Protein AF-A0AAW1QSU1-F1 (afdb_monomer_lite)

Organism: NCBI:txid41462

Foldseek 3Di:
DDDDDPPPDDPPPPPPPVPPDPPPPPDVVVVVVVVVVVVVVVVVVVVVVVVVVVVVVVVVVVVVVVVVVVVVVVVVVVVVVVVVVVVVVVVVVVVVVVVVVVVVVVVVCVVVVVVVVVVVVVVVVVVVVVVVVVVVVVVVVPDDDDDDDDDDDDDDDDDDDDDDDDDPDDDPDPPPPDDPPDPDQPDDPPRDRDDDDDDDDDDDDDDPDDDPVVVVVVVVVVVVVVVVVVVVVVDDDDDDDDPDPDDDDDDDDD

Structure (mmCIF, N/CA/C/O backbone):
data_AF-A0AAW1QSU1-F1
#
_entry.id   AF-A0AAW1QSU1-F1
#
loop_
_atom_site.group_PDB
_atom_site.id
_atom_site.type_symbol
_atom_site.label_atom_id
_atom_site.label_alt_id
_atom_site.label_comp_id
_atom_site.label_asym_id
_atom_site.label_entity_id
_atom_site.label_seq_id
_atom_site.pdbx_PDB_ins_code
_atom_site.Cartn_x
_atom_site.Cartn_y
_atom_site.Cartn_z
_atom_site.occupancy
_atom_site.B_iso_or_equiv
_atom_site.auth_seq_id
_atom_site.auth_comp_id
_atom_site.auth_asym_id
_atom_site.auth_atom_id
_atom_site.pdbx_PDB_model_num
ATOM 1 N N . MET A 1 1 ? -8.645 34.341 -70.017 1.00 42.28 1 MET A N 1
ATOM 2 C CA . MET A 1 1 ? -7.453 35.052 -70.520 1.00 42.28 1 MET A CA 1
ATOM 3 C C . MET A 1 1 ? -6.573 35.370 -69.325 1.00 42.28 1 MET A C 1
ATOM 5 O O . MET A 1 1 ? -6.989 36.168 -68.499 1.00 42.28 1 MET A O 1
ATOM 9 N N . TYR A 1 2 ? -5.439 34.683 -69.182 1.00 43.66 2 TYR A N 1
ATOM 10 C CA . TYR A 1 2 ? -4.443 34.967 -68.144 1.00 43.66 2 TYR A CA 1
ATOM 11 C C . TYR A 1 2 ? -3.230 35.642 -68.799 1.00 43.66 2 TYR A C 1
ATOM 13 O O . TYR A 1 2 ? -2.845 35.212 -69.888 1.00 43.66 2 TYR A O 1
ATOM 21 N N . PRO A 1 3 ? -2.663 36.698 -68.192 1.00 57.69 3 PRO A N 1
ATOM 22 C CA . PRO A 1 3 ? -1.545 37.437 -68.761 1.00 57.69 3 PRO A CA 1
ATOM 23 C C . PRO A 1 3 ? -0.239 36.647 -68.622 1.00 57.69 3 PRO A C 1
ATOM 25 O O . PRO A 1 3 ? 0.054 36.069 -67.575 1.00 57.69 3 PRO A O 1
ATOM 28 N N . GLU A 1 4 ? 0.537 36.625 -69.702 1.00 49.19 4 GLU A N 1
ATOM 29 C CA . GLU A 1 4 ? 1.843 35.979 -69.767 1.00 49.19 4 GLU A CA 1
ATOM 30 C C . GLU A 1 4 ? 2.873 36.681 -68.871 1.00 49.19 4 GLU A C 1
ATOM 32 O O . GLU A 1 4 ? 3.006 37.906 -68.877 1.00 49.19 4 GLU A O 1
ATOM 37 N N . HIS A 1 5 ? 3.625 35.890 -68.104 1.00 48.81 5 HIS A N 1
ATOM 38 C CA . HIS A 1 5 ? 4.677 36.363 -67.205 1.00 48.81 5 HIS A CA 1
ATOM 39 C C . HIS A 1 5 ? 6.035 36.425 -67.943 1.00 48.81 5 HIS A C 1
ATOM 41 O O . HIS A 1 5 ? 6.524 35.389 -68.406 1.00 48.81 5 HIS A O 1
ATOM 47 N N . PRO A 1 6 ? 6.715 37.587 -68.016 1.00 59.28 6 PRO A N 1
ATOM 48 C CA . PRO A 1 6 ? 7.938 37.760 -68.796 1.00 59.28 6 PRO A CA 1
ATOM 49 C C . PRO A 1 6 ? 9.191 37.450 -67.961 1.00 59.28 6 PRO A C 1
ATOM 51 O O . PRO A 1 6 ? 10.000 38.331 -67.685 1.00 59.28 6 PRO A O 1
ATOM 54 N N . LEU A 1 7 ? 9.368 36.193 -67.542 1.00 54.00 7 LEU A N 1
ATOM 55 C CA . LEU A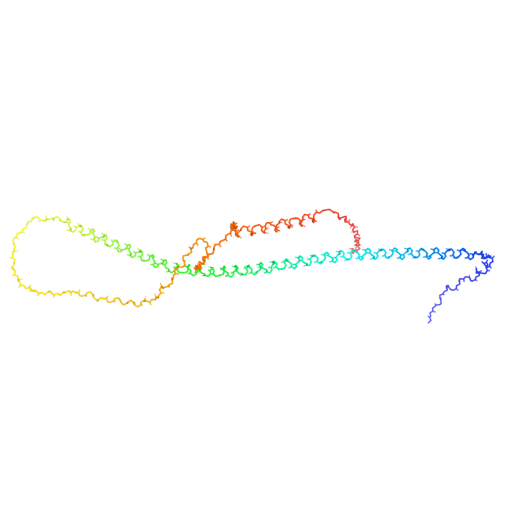 1 7 ? 10.609 35.740 -66.881 1.00 54.00 7 LEU A CA 1
ATOM 56 C C . LEU A 1 7 ? 11.307 34.568 -67.593 1.00 54.00 7 LEU A C 1
ATOM 58 O O . LEU A 1 7 ? 12.280 34.012 -67.087 1.00 54.00 7 LEU A O 1
ATOM 62 N N . CYS A 1 8 ? 10.901 34.256 -68.826 1.00 57.00 8 CYS A N 1
ATOM 63 C CA . CYS A 1 8 ? 11.634 33.359 -69.721 1.00 57.00 8 CYS A CA 1
ATOM 64 C C . CYS A 1 8 ? 12.621 34.138 -70.604 1.00 57.00 8 CYS A C 1
ATOM 66 O O . CYS A 1 8 ? 12.381 34.315 -71.792 1.00 57.00 8 CYS A O 1
ATOM 68 N N . ARG A 1 9 ? 13.741 34.610 -70.044 1.00 55.75 9 ARG A N 1
ATOM 69 C CA . ARG A 1 9 ? 14.934 34.997 -70.831 1.00 55.75 9 ARG A CA 1
ATOM 70 C C . ARG A 1 9 ? 16.193 34.983 -69.960 1.00 55.75 9 ARG A C 1
ATOM 72 O O . ARG A 1 9 ? 16.845 35.998 -69.741 1.00 55.75 9 ARG A O 1
ATOM 79 N N . ARG A 1 10 ? 16.562 33.800 -69.460 1.00 59.50 10 ARG A N 1
ATOM 80 C CA . ARG A 1 10 ? 17.958 33.550 -69.068 1.00 59.50 10 ARG A CA 1
ATOM 81 C C . ARG A 1 10 ? 18.762 33.239 -70.340 1.00 59.50 10 ARG A C 1
ATOM 83 O O . ARG A 1 10 ? 18.334 32.382 -71.112 1.00 59.50 10 ARG A O 1
ATOM 90 N N . PRO A 1 11 ? 19.884 33.928 -70.601 1.00 54.31 11 PRO A N 1
ATOM 91 C CA . PRO A 1 11 ? 20.654 33.731 -71.821 1.00 54.31 11 PRO A CA 1
ATOM 92 C C . PRO A 1 11 ? 21.358 32.366 -71.802 1.00 54.31 11 PRO A C 1
ATOM 94 O O . PRO A 1 11 ? 22.310 32.152 -71.060 1.00 54.31 11 PRO A O 1
ATOM 97 N N . LEU A 1 12 ? 20.922 31.463 -72.682 1.00 55.00 12 LEU A N 1
ATOM 98 C CA . LEU A 1 12 ? 21.536 30.161 -73.000 1.00 55.00 12 LEU A CA 1
ATOM 99 C C . LEU A 1 12 ? 22.913 30.269 -73.700 1.00 55.00 12 LEU A C 1
ATOM 101 O O . LEU A 1 12 ? 23.350 29.326 -74.345 1.00 55.00 12 LEU A O 1
ATOM 105 N N . ARG A 1 13 ? 23.617 31.406 -73.613 1.00 52.47 13 ARG A N 1
ATOM 106 C CA . ARG A 1 13 ? 24.864 31.663 -74.367 1.00 52.47 13 ARG A CA 1
ATOM 107 C C . ARG A 1 13 ? 26.141 31.723 -73.526 1.00 52.47 13 ARG A C 1
ATOM 109 O O . ARG A 1 13 ? 27.170 32.155 -74.026 1.00 52.47 13 ARG A O 1
ATOM 116 N N . ALA A 1 14 ? 26.100 31.263 -72.277 1.00 50.03 14 ALA A N 1
ATOM 117 C CA . ALA A 1 14 ? 27.295 31.143 -71.433 1.00 50.03 14 ALA A CA 1
ATOM 118 C C . ALA A 1 14 ? 27.710 29.686 -71.143 1.00 50.03 14 ALA A C 1
ATOM 120 O O . ALA A 1 14 ? 28.617 29.467 -70.346 1.00 50.03 14 ALA A O 1
ATOM 121 N N . LEU A 1 15 ? 27.066 28.690 -71.767 1.00 53.56 15 LEU A N 1
ATOM 122 C CA . LEU A 1 15 ? 27.365 27.271 -71.519 1.00 53.56 15 LEU A CA 1
ATOM 123 C C . LEU A 1 15 ? 28.372 26.650 -72.504 1.00 53.56 15 LEU A C 1
ATOM 125 O O . LEU A 1 15 ? 28.959 25.628 -72.169 1.00 53.56 15 LEU A O 1
ATOM 129 N N . ASP A 1 16 ? 28.670 27.292 -73.638 1.00 52.47 16 ASP A N 1
ATOM 130 C CA . ASP A 1 16 ? 29.534 26.692 -74.674 1.00 52.47 16 ASP A CA 1
ATOM 131 C C . ASP A 1 16 ? 31.026 27.069 -74.596 1.00 52.47 16 ASP A C 1
ATOM 133 O O . ASP A 1 16 ? 31.837 26.506 -75.325 1.00 52.47 16 ASP A O 1
ATOM 137 N N . GLN A 1 17 ? 31.446 27.971 -73.698 1.00 51.69 17 GLN A N 1
ATOM 138 C CA . GLN A 1 17 ? 32.866 28.373 -73.576 1.00 51.69 17 GLN A CA 1
ATOM 139 C C . GLN A 1 17 ? 33.606 27.804 -72.355 1.00 51.69 17 GLN A C 1
ATOM 141 O O . GLN A 1 17 ? 34.786 28.089 -72.162 1.00 51.69 17 GLN A O 1
ATOM 146 N N . ALA A 1 18 ? 32.970 26.943 -71.556 1.00 51.12 18 ALA A N 1
ATOM 147 C CA . ALA A 1 18 ? 33.644 26.226 -70.466 1.00 51.12 18 ALA A CA 1
ATOM 148 C C . ALA A 1 18 ? 34.088 24.795 -70.847 1.00 51.12 18 ALA A C 1
ATOM 150 O O . ALA A 1 18 ? 34.653 24.087 -70.014 1.00 51.12 18 ALA A O 1
ATOM 151 N N . ALA A 1 19 ? 33.868 24.367 -72.095 1.00 55.75 19 ALA A N 1
ATOM 152 C CA . ALA A 1 19 ? 34.028 22.981 -72.550 1.00 55.75 19 ALA A CA 1
ATOM 153 C C . ALA A 1 19 ? 35.431 22.621 -73.090 1.00 55.75 19 ALA A C 1
ATOM 155 O O . ALA A 1 19 ? 35.557 21.740 -73.935 1.00 55.75 19 ALA A O 1
ATOM 156 N N . ALA A 1 20 ? 36.498 23.280 -72.628 1.00 53.97 20 ALA A N 1
ATOM 157 C CA . ALA A 1 20 ? 37.860 22.976 -73.087 1.00 53.97 20 ALA A CA 1
ATOM 158 C C . ALA A 1 20 ? 38.933 23.115 -71.996 1.00 53.97 20 ALA A C 1
ATOM 160 O O . ALA A 1 20 ? 40.076 23.471 -72.274 1.00 53.97 20 ALA A O 1
ATOM 161 N N . LYS A 1 21 ? 38.592 22.828 -70.735 1.00 61.88 21 LYS A N 1
ATOM 162 C CA . LYS A 1 21 ? 39.622 22.439 -69.764 1.00 61.88 21 LYS A CA 1
ATOM 163 C C . LYS A 1 21 ? 39.665 20.914 -69.754 1.00 61.88 21 LYS A C 1
ATOM 165 O O . LYS A 1 21 ? 38.641 20.327 -69.397 1.00 61.88 21 LYS A O 1
ATOM 170 N N . PRO A 1 22 ? 40.775 20.266 -70.158 1.00 55.12 22 PRO A N 1
ATOM 171 C CA . PRO A 1 22 ? 40.899 18.825 -70.013 1.00 55.12 22 PRO A CA 1
ATOM 172 C C . PRO A 1 22 ? 40.661 18.507 -68.539 1.00 55.12 22 PRO A C 1
ATOM 174 O O . PRO A 1 22 ? 41.348 19.033 -67.659 1.00 55.12 22 PRO A O 1
ATOM 177 N N . LEU A 1 23 ? 39.615 17.723 -68.266 1.00 57.25 23 LEU A N 1
ATOM 178 C CA . LEU A 1 23 ? 39.430 17.124 -66.954 1.00 57.25 23 LEU A CA 1
ATOM 179 C C . LEU A 1 23 ? 40.749 16.416 -66.646 1.00 57.25 23 LEU A C 1
ATOM 181 O O . LEU A 1 23 ? 41.155 15.585 -67.459 1.00 57.25 23 LEU A O 1
ATOM 185 N N . PRO A 1 24 ? 41.450 16.756 -65.549 1.00 59.81 24 PRO A N 1
ATOM 186 C CA . PRO A 1 24 ? 42.649 16.022 -65.202 1.00 59.81 24 PRO A CA 1
ATOM 187 C C . PRO A 1 24 ? 42.228 14.560 -65.095 1.00 59.81 24 PRO A C 1
ATOM 189 O O . PRO A 1 24 ? 41.278 14.254 -64.360 1.00 59.81 24 PRO A O 1
ATOM 192 N N . GLU A 1 25 ? 42.877 13.687 -65.865 1.00 57.25 25 GLU A N 1
ATOM 193 C CA . GLU A 1 25 ? 42.844 12.242 -65.676 1.00 57.25 25 GLU A CA 1
ATOM 194 C C . GLU A 1 25 ? 43.333 11.982 -64.251 1.00 57.25 25 GLU A C 1
ATOM 196 O O . GLU A 1 25 ? 44.509 11.797 -63.971 1.00 57.25 25 GLU A O 1
ATOM 201 N N . ARG A 1 26 ? 42.422 12.121 -63.287 1.00 60.78 26 ARG A N 1
ATOM 202 C CA . ARG A 1 26 ? 42.678 11.783 -61.900 1.00 60.78 26 ARG A CA 1
ATOM 203 C C . ARG A 1 26 ? 42.813 10.276 -61.881 1.00 60.78 26 ARG A C 1
ATOM 205 O O . ARG A 1 26 ? 41.792 9.594 -61.990 1.00 60.78 26 ARG A O 1
ATOM 212 N N . ASP A 1 27 ? 44.060 9.831 -61.743 1.00 78.62 27 ASP A N 1
ATOM 213 C CA . ASP A 1 27 ? 44.490 8.448 -61.570 1.00 78.62 27 ASP A CA 1
ATOM 214 C C . ASP A 1 27 ? 43.423 7.638 -60.838 1.00 78.62 27 ASP A C 1
ATOM 216 O O . ASP A 1 27 ? 43.003 8.005 -59.733 1.00 78.62 27 ASP A O 1
ATOM 220 N N . GLU A 1 28 ? 42.979 6.526 -61.421 1.00 85.00 28 GLU A N 1
ATOM 221 C CA . GLU A 1 28 ? 41.980 5.636 -60.816 1.00 85.00 28 GLU A CA 1
ATOM 222 C C . GLU A 1 28 ? 42.365 5.217 -59.387 1.00 85.00 28 GLU A C 1
ATOM 224 O O . GLU A 1 28 ? 41.496 5.055 -58.525 1.00 85.00 28 GLU A O 1
ATOM 229 N N . GLY A 1 29 ? 43.671 5.170 -59.095 1.00 88.81 29 GLY A N 1
ATOM 230 C CA . GLY A 1 29 ? 44.214 4.964 -57.753 1.00 88.81 29 GLY A CA 1
ATOM 231 C C . GLY A 1 29 ? 43.755 6.009 -56.727 1.00 88.81 29 GLY A C 1
ATOM 232 O O . GLY A 1 29 ? 43.432 5.653 -55.593 1.00 88.81 29 GLY A O 1
ATOM 233 N N . THR A 1 30 ? 43.631 7.286 -57.108 1.00 88.50 30 THR A N 1
ATOM 234 C CA . THR A 1 30 ? 43.106 8.333 -56.209 1.00 88.50 30 THR A CA 1
ATOM 235 C C . THR A 1 30 ? 41.627 8.121 -55.902 1.00 88.50 30 THR A C 1
ATOM 237 O O . THR A 1 30 ? 41.218 8.227 -54.746 1.00 88.50 30 THR A O 1
ATOM 240 N N . ARG A 1 31 ? 40.828 7.735 -56.905 1.00 89.06 31 ARG A N 1
ATOM 241 C CA . ARG A 1 31 ? 39.394 7.453 -56.736 1.00 89.06 31 ARG A CA 1
ATOM 242 C C . ARG A 1 31 ? 39.164 6.235 -55.849 1.00 89.06 31 ARG A C 1
ATOM 244 O O . ARG A 1 31 ? 38.290 6.276 -54.982 1.00 89.06 31 ARG A O 1
ATOM 251 N N . LEU A 1 32 ? 39.947 5.173 -56.042 1.00 93.62 32 LEU A N 1
ATOM 252 C CA . LEU A 1 32 ? 39.881 3.975 -55.209 1.00 93.62 32 LEU A CA 1
ATOM 253 C C . LEU A 1 32 ? 40.238 4.300 -53.756 1.00 93.62 32 LEU A C 1
ATOM 255 O O . LEU A 1 32 ? 39.482 3.945 -52.853 1.00 93.62 32 LEU A O 1
ATOM 259 N N . LYS A 1 33 ? 41.318 5.058 -53.531 1.00 95.06 33 LYS A N 1
ATOM 260 C CA . LYS A 1 33 ? 41.724 5.495 -52.190 1.00 95.06 33 LYS A CA 1
ATOM 261 C C . LYS A 1 33 ? 40.632 6.315 -51.497 1.00 95.06 33 LYS A C 1
ATOM 263 O O . LYS A 1 33 ? 40.325 6.054 -50.338 1.00 95.06 33 LYS A O 1
ATOM 268 N N . THR A 1 34 ? 39.998 7.258 -52.199 1.00 95.12 34 THR A N 1
ATOM 269 C CA . THR A 1 34 ? 38.878 8.037 -51.643 1.00 95.12 34 THR A CA 1
ATOM 270 C C . THR A 1 34 ? 37.676 7.155 -51.300 1.00 95.12 34 THR A C 1
ATOM 272 O O . THR A 1 34 ? 37.070 7.348 -50.251 1.00 95.12 34 THR A O 1
ATOM 275 N N . ARG A 1 35 ? 37.335 6.169 -52.142 1.00 96.06 35 ARG A N 1
ATOM 276 C CA . ARG A 1 35 ? 36.235 5.229 -51.862 1.00 96.06 35 ARG A CA 1
ATOM 277 C C . ARG A 1 35 ? 36.530 4.338 -50.657 1.00 96.06 35 ARG A C 1
ATOM 279 O O . ARG A 1 35 ? 35.648 4.160 -49.826 1.00 96.06 35 ARG A O 1
ATOM 286 N N . MET A 1 36 ? 37.755 3.822 -50.543 1.00 96.94 36 MET A N 1
ATOM 287 C CA . MET A 1 36 ? 38.178 3.037 -49.379 1.00 96.94 36 MET A CA 1
ATOM 288 C C . MET A 1 36 ? 38.122 3.869 -48.099 1.00 96.94 36 MET A C 1
ATOM 290 O O . MET A 1 36 ? 37.568 3.410 -47.107 1.00 96.94 36 MET A O 1
ATOM 294 N N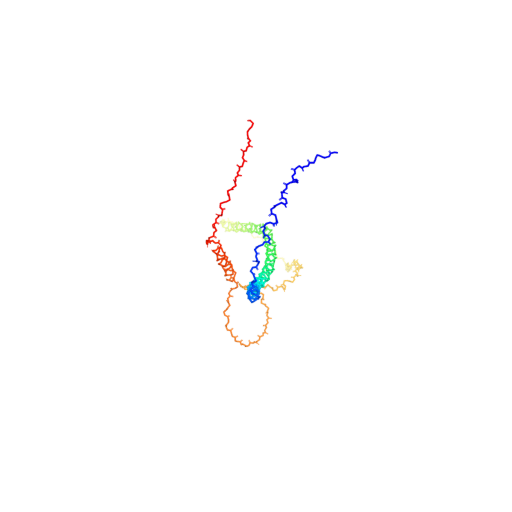 . GLN A 1 37 ? 38.616 5.109 -48.133 1.00 96.94 37 GLN A N 1
ATOM 295 C CA . GLN A 1 37 ? 38.533 5.999 -46.976 1.00 96.94 37 GLN A CA 1
ATOM 296 C C . GLN A 1 37 ? 37.077 6.286 -46.590 1.00 96.94 37 GLN A C 1
ATOM 298 O O . GLN A 1 37 ? 36.718 6.156 -45.427 1.00 96.94 37 GLN A O 1
ATOM 303 N N . ALA A 1 38 ? 36.211 6.587 -47.562 1.00 96.88 38 ALA A N 1
ATOM 304 C CA . ALA A 1 38 ? 34.793 6.817 -47.297 1.00 96.88 38 ALA A CA 1
ATOM 305 C C . ALA A 1 38 ? 34.089 5.579 -46.709 1.00 96.88 38 ALA A C 1
ATOM 307 O O . ALA A 1 38 ? 33.194 5.730 -45.878 1.00 96.88 38 ALA A O 1
ATOM 308 N N . ALA A 1 39 ? 34.491 4.370 -47.119 1.00 97.19 39 ALA A N 1
ATOM 309 C CA . ALA A 1 39 ? 33.988 3.121 -46.552 1.00 97.19 39 ALA A CA 1
ATOM 310 C C . ALA A 1 39 ? 34.442 2.933 -45.095 1.00 97.19 39 ALA A C 1
ATOM 312 O O . ALA A 1 39 ? 33.607 2.628 -44.247 1.00 97.19 39 ALA A O 1
ATOM 313 N N . LEU A 1 40 ? 35.716 3.202 -44.785 1.00 97.38 40 LEU A N 1
ATOM 314 C CA . LEU A 1 40 ? 36.231 3.181 -43.409 1.00 97.38 40 LEU A CA 1
ATOM 315 C C . LEU A 1 40 ? 35.520 4.215 -42.522 1.00 97.38 40 LEU A C 1
ATOM 317 O O . LEU A 1 40 ? 35.118 3.907 -41.403 1.00 97.38 40 LEU A O 1
ATOM 321 N N . ASP A 1 41 ? 35.286 5.424 -43.035 1.00 97.62 41 ASP A N 1
ATOM 322 C CA . ASP A 1 41 ? 34.563 6.473 -42.308 1.00 97.62 41 ASP A CA 1
ATOM 323 C C . ASP A 1 41 ? 33.077 6.116 -42.105 1.00 97.62 41 ASP A C 1
ATOM 325 O O . ASP A 1 41 ? 32.442 6.551 -41.139 1.00 97.62 41 ASP A O 1
ATOM 329 N N . ALA A 1 42 ? 32.476 5.363 -43.032 1.00 97.19 42 ALA A N 1
ATOM 330 C CA . ALA A 1 42 ? 31.119 4.843 -42.883 1.00 97.19 42 ALA A CA 1
ATOM 331 C C . ALA A 1 42 ? 31.067 3.724 -41.833 1.00 97.19 42 ALA A C 1
ATOM 333 O O . ALA A 1 42 ? 30.183 3.737 -40.978 1.00 97.19 42 ALA A O 1
ATOM 334 N N . GLU A 1 43 ? 32.040 2.812 -41.841 1.00 98.00 43 GLU A N 1
ATOM 335 C CA . GLU A 1 43 ? 32.171 1.753 -40.840 1.00 98.00 43 GLU A CA 1
ATOM 336 C C . GLU A 1 43 ? 32.363 2.337 -39.434 1.00 98.00 43 GLU A C 1
ATOM 338 O O . GLU A 1 43 ? 31.658 1.954 -38.500 1.00 98.00 43 GLU A O 1
ATOM 343 N N . ALA A 1 44 ? 33.230 3.343 -39.287 1.00 98.06 44 ALA A N 1
ATOM 344 C CA . ALA A 1 44 ? 33.426 4.047 -38.023 1.00 98.06 44 ALA A CA 1
ATOM 345 C C . ALA A 1 44 ? 32.119 4.670 -37.495 1.00 98.06 44 ALA A C 1
ATOM 347 O O . ALA A 1 44 ? 31.827 4.586 -36.300 1.00 98.06 44 ALA A O 1
ATOM 348 N N . ARG A 1 45 ? 31.292 5.242 -38.382 1.00 98.12 45 ARG A N 1
ATOM 349 C CA . ARG A 1 45 ? 29.973 5.791 -38.022 1.00 98.12 45 ARG A CA 1
ATOM 350 C C . ARG A 1 45 ? 28.991 4.710 -37.574 1.00 98.12 45 ARG A C 1
ATOM 352 O O . ARG A 1 45 ? 28.294 4.907 -36.580 1.00 98.12 45 ARG A O 1
ATOM 359 N N . VAL A 1 46 ? 28.950 3.572 -38.264 1.00 98.50 46 VAL A N 1
ATOM 360 C CA . VAL A 1 46 ? 28.109 2.430 -37.871 1.00 98.50 46 VAL A CA 1
ATOM 361 C C . VAL A 1 46 ? 28.545 1.887 -36.510 1.00 98.50 46 VAL A C 1
ATOM 363 O O . VAL A 1 46 ? 27.705 1.693 -35.632 1.00 98.50 46 VAL A O 1
ATOM 366 N N . ASN A 1 47 ? 29.850 1.726 -36.292 1.00 97.94 47 ASN A N 1
ATOM 367 C CA . ASN A 1 47 ? 30.400 1.248 -35.025 1.00 97.94 47 ASN A CA 1
ATOM 368 C C . ASN A 1 47 ? 30.093 2.204 -33.863 1.00 97.94 47 ASN A C 1
ATOM 370 O O . ASN A 1 47 ? 29.710 1.752 -32.783 1.00 97.94 47 ASN A O 1
ATOM 374 N N . ALA A 1 48 ? 30.168 3.520 -34.087 1.00 98.00 48 ALA A N 1
ATOM 375 C CA . ALA A 1 48 ? 29.736 4.512 -33.104 1.00 98.00 48 ALA A CA 1
ATOM 376 C C . ALA A 1 48 ? 28.231 4.395 -32.786 1.00 98.00 48 ALA A C 1
ATOM 378 O O . ALA A 1 48 ? 27.837 4.457 -31.620 1.00 98.00 48 ALA A O 1
ATOM 379 N N . GLY A 1 49 ? 27.394 4.153 -33.802 1.00 98.56 49 GLY A N 1
ATOM 380 C CA . GLY A 1 49 ? 25.963 3.894 -33.623 1.00 98.56 49 GLY A CA 1
ATOM 381 C C . GLY A 1 49 ? 25.686 2.641 -32.785 1.00 98.56 49 GLY A C 1
ATOM 382 O O . GLY A 1 49 ? 24.893 2.690 -31.845 1.00 98.56 49 GLY A O 1
ATOM 383 N N . ILE A 1 50 ? 26.388 1.538 -33.060 1.00 98.31 50 ILE A N 1
ATOM 384 C CA . ILE A 1 50 ? 26.274 0.291 -32.286 1.00 98.31 50 ILE A CA 1
ATOM 385 C C . ILE A 1 50 ? 26.685 0.516 -30.824 1.00 98.31 50 ILE A C 1
ATOM 387 O O . ILE A 1 50 ? 26.001 0.051 -29.911 1.00 98.31 50 ILE A 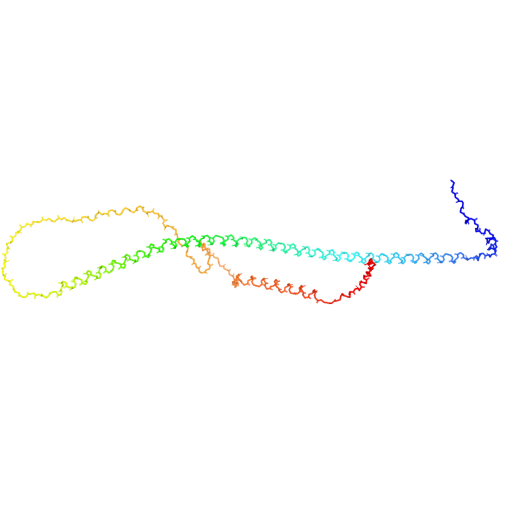O 1
ATOM 391 N N . ALA A 1 51 ? 27.768 1.260 -30.583 1.00 98.06 51 ALA A N 1
ATOM 392 C CA . ALA A 1 51 ? 28.203 1.604 -29.231 1.00 98.06 51 ALA A CA 1
ATOM 393 C C . ALA A 1 51 ? 27.138 2.421 -28.474 1.00 98.06 51 ALA A C 1
ATOM 395 O O . ALA A 1 51 ? 26.829 2.103 -27.324 1.00 98.06 51 ALA A O 1
ATOM 396 N N . SER A 1 52 ? 26.523 3.410 -29.134 1.00 98.44 52 SER A N 1
ATOM 397 C CA . SER A 1 52 ? 25.434 4.211 -28.558 1.00 98.44 52 SER A CA 1
ATOM 398 C C . SER A 1 52 ? 24.212 3.356 -28.208 1.00 98.44 52 SER A C 1
ATOM 400 O O . SER A 1 52 ? 23.706 3.429 -27.089 1.00 98.44 52 SER A O 1
ATOM 402 N N . LEU A 1 53 ? 23.772 2.478 -29.116 1.00 98.50 53 LEU A N 1
ATOM 403 C CA . LEU A 1 53 ? 22.636 1.580 -28.871 1.00 98.50 53 LEU A CA 1
ATOM 404 C C . LEU A 1 53 ? 22.909 0.598 -27.725 1.00 98.50 53 LEU A C 1
ATOM 406 O O . LEU A 1 53 ? 22.029 0.322 -26.909 1.00 98.50 53 LEU A O 1
ATOM 410 N N . ASN A 1 54 ? 24.138 0.088 -27.617 1.00 98.38 54 ASN A N 1
ATOM 411 C CA . ASN A 1 54 ? 24.530 -0.768 -26.499 1.00 98.38 54 ASN A CA 1
ATOM 412 C C . ASN A 1 54 ? 24.496 -0.013 -25.162 1.00 98.38 54 ASN A C 1
ATOM 414 O O . ASN A 1 54 ? 24.052 -0.571 -24.155 1.00 98.38 54 ASN A O 1
ATOM 418 N N . GLN A 1 55 ? 24.905 1.259 -25.147 1.00 98.44 55 GLN A N 1
ATOM 419 C CA . GLN A 1 55 ? 24.799 2.111 -23.964 1.00 98.44 55 GLN A CA 1
ATOM 420 C C . GLN A 1 55 ? 23.335 2.349 -23.568 1.00 98.44 55 GLN A C 1
ATOM 422 O O . GLN A 1 55 ? 22.989 2.233 -22.391 1.00 98.44 55 GLN A O 1
ATOM 427 N N . GLU A 1 56 ? 22.460 2.641 -24.530 1.00 98.50 56 GLU A N 1
ATOM 428 C CA . GLU A 1 56 ? 21.024 2.803 -24.280 1.00 98.50 56 GLU A CA 1
ATOM 429 C C . GLU A 1 56 ? 20.388 1.517 -23.755 1.00 98.50 56 GLU A C 1
ATOM 431 O O . GLU A 1 56 ? 19.656 1.549 -22.765 1.00 98.50 56 GLU A O 1
ATOM 436 N N . ARG A 1 57 ? 20.731 0.365 -24.336 1.00 98.62 57 ARG A N 1
ATOM 437 C CA . ARG A 1 57 ? 20.269 -0.940 -23.854 1.00 98.62 57 ARG A CA 1
ATOM 438 C C . ARG A 1 57 ? 20.691 -1.195 -22.406 1.00 98.62 57 ARG A C 1
ATOM 440 O O . ARG A 1 57 ? 19.890 -1.702 -21.621 1.00 98.62 57 ARG A O 1
ATOM 447 N N . ALA A 1 58 ? 21.919 -0.830 -22.034 1.00 98.50 58 ALA A N 1
ATOM 448 C CA . ALA A 1 58 ? 22.393 -0.943 -20.657 1.00 98.50 58 ALA A CA 1
ATOM 449 C C . ALA A 1 58 ? 21.608 -0.025 -19.702 1.00 98.50 58 ALA A C 1
ATOM 451 O O . ALA A 1 58 ? 21.203 -0.464 -18.625 1.00 98.50 58 ALA A O 1
ATOM 452 N N . ARG A 1 59 ? 21.325 1.219 -20.117 1.00 98.69 59 ARG A N 1
ATOM 453 C CA . ARG A 1 59 ? 20.493 2.159 -19.346 1.00 98.69 59 ARG A CA 1
ATOM 454 C C . ARG A 1 59 ? 19.066 1.643 -19.163 1.00 98.69 59 ARG A C 1
ATOM 456 O O . ARG A 1 59 ? 18.557 1.663 -18.047 1.00 98.69 59 ARG A O 1
ATOM 463 N N . LEU A 1 60 ? 18.434 1.143 -20.226 1.00 98.56 60 LEU A N 1
ATOM 464 C CA . LEU A 1 60 ? 17.081 0.585 -20.158 1.00 98.56 60 LEU A CA 1
ATOM 465 C C . LEU A 1 60 ? 17.014 -0.620 -19.220 1.00 98.56 60 LEU A C 1
ATOM 467 O O . LEU A 1 60 ? 16.092 -0.710 -18.413 1.00 98.56 60 LEU A O 1
ATOM 471 N N . LYS A 1 61 ? 18.025 -1.494 -19.257 1.00 98.69 61 LYS A N 1
ATOM 472 C CA . LYS A 1 61 ? 18.127 -2.616 -18.319 1.00 98.69 61 LYS A CA 1
ATOM 473 C C . LYS A 1 61 ? 18.215 -2.135 -16.867 1.00 98.69 61 LYS A C 1
ATOM 475 O O . LYS A 1 61 ? 17.491 -2.636 -16.016 1.00 98.69 61 LYS A O 1
ATOM 480 N N . GLN A 1 62 ? 19.032 -1.117 -16.594 1.00 98.56 62 GLN A N 1
ATOM 481 C CA . GLN A 1 62 ? 19.135 -0.533 -15.255 1.00 98.56 62 GLN A CA 1
ATOM 482 C C . GLN A 1 62 ? 17.800 0.061 -14.778 1.00 98.56 62 GLN A C 1
ATOM 484 O O . GLN A 1 62 ? 17.421 -0.126 -13.622 1.00 98.56 62 GLN A O 1
ATOM 489 N N . VAL A 1 63 ? 17.072 0.764 -15.651 1.00 98.69 63 VAL A N 1
ATOM 490 C CA . VAL A 1 63 ? 15.741 1.302 -15.327 1.00 98.69 63 VAL A CA 1
ATOM 491 C C . VAL A 1 63 ? 14.750 0.172 -15.052 1.00 98.69 63 VAL A C 1
ATOM 493 O O . VAL A 1 63 ? 13.989 0.257 -14.090 1.00 98.69 63 VAL A O 1
ATOM 496 N N . GLN A 1 64 ? 14.784 -0.904 -15.838 1.00 98.56 64 GLN A N 1
ATOM 497 C CA . GLN A 1 64 ? 13.936 -2.074 -15.628 1.00 98.56 64 GLN A CA 1
ATOM 498 C C . GLN A 1 64 ? 14.197 -2.729 -14.265 1.00 98.56 64 GLN A C 1
ATOM 500 O O . GLN A 1 64 ? 13.260 -2.909 -13.489 1.00 98.56 64 GLN A O 1
ATOM 505 N N . ASP A 1 65 ? 15.463 -2.968 -13.913 1.00 98.38 65 ASP A N 1
ATOM 506 C CA . ASP A 1 65 ? 15.839 -3.534 -12.612 1.00 98.38 65 ASP A CA 1
ATOM 507 C C . ASP A 1 65 ? 15.374 -2.636 -11.444 1.00 98.38 65 ASP A C 1
ATOM 509 O O . ASP A 1 65 ? 14.909 -3.116 -10.403 1.00 98.38 65 ASP A O 1
ATOM 513 N N . GLN A 1 66 ? 15.448 -1.309 -11.612 1.00 98.25 66 GLN A N 1
ATOM 514 C CA . GLN A 1 66 ? 14.939 -0.351 -10.627 1.00 98.25 66 GLN A CA 1
ATOM 515 C C . GLN A 1 66 ? 13.414 -0.401 -10.491 1.00 98.25 66 GLN A C 1
ATOM 517 O O . GLN A 1 66 ? 12.901 -0.315 -9.369 1.00 98.25 66 GLN A O 1
ATOM 522 N N . LEU A 1 67 ? 12.683 -0.527 -11.601 1.00 98.50 67 LEU A N 1
ATOM 523 C CA . LEU A 1 67 ? 11.227 -0.655 -11.590 1.00 98.50 67 LEU A CA 1
ATOM 524 C C . LEU A 1 67 ? 10.796 -1.956 -10.913 1.00 98.50 67 LEU A C 1
ATOM 526 O O . LEU A 1 67 ? 9.927 -1.911 -10.042 1.00 98.50 67 LEU A O 1
ATOM 530 N N . ASP A 1 68 ? 11.462 -3.074 -11.194 1.00 98.44 68 ASP A N 1
ATOM 531 C CA . ASP A 1 68 ? 11.179 -4.360 -10.553 1.00 98.44 68 ASP A CA 1
ATOM 532 C C . ASP A 1 68 ? 11.452 -4.317 -9.044 1.00 98.44 68 ASP A C 1
ATOM 534 O O . ASP A 1 68 ? 10.662 -4.809 -8.228 1.00 98.44 68 ASP A O 1
ATOM 538 N N . ALA A 1 69 ? 12.550 -3.677 -8.632 1.00 98.31 69 ALA A N 1
ATOM 539 C CA . ALA A 1 69 ? 12.852 -3.468 -7.220 1.00 98.31 69 ALA A CA 1
ATOM 540 C C . ALA A 1 69 ? 11.797 -2.584 -6.531 1.00 98.31 69 ALA A C 1
ATOM 542 O O . ALA A 1 69 ? 11.388 -2.870 -5.399 1.00 98.31 69 ALA A O 1
ATOM 543 N N . ARG A 1 70 ? 11.328 -1.522 -7.201 1.00 98.31 70 ARG A N 1
ATOM 544 C CA . ARG A 1 70 ? 10.254 -0.651 -6.696 1.00 98.31 70 ARG A CA 1
ATOM 545 C C . ARG A 1 70 ? 8.920 -1.389 -6.610 1.00 98.31 70 ARG A C 1
ATOM 547 O O . ARG A 1 70 ? 8.267 -1.285 -5.575 1.00 98.31 70 ARG A O 1
ATOM 554 N N . ALA A 1 71 ? 8.559 -2.185 -7.613 1.00 98.31 71 ALA A N 1
ATOM 555 C CA . ALA A 1 71 ? 7.344 -2.997 -7.617 1.00 98.31 71 ALA A CA 1
ATOM 556 C C . ALA A 1 71 ? 7.332 -3.994 -6.447 1.00 98.31 71 ALA A C 1
ATOM 558 O O . ALA A 1 71 ? 6.365 -4.055 -5.688 1.00 98.31 71 ALA A O 1
ATOM 559 N N . LYS A 1 72 ? 8.451 -4.691 -6.200 1.00 98.50 72 LYS A N 1
ATOM 560 C CA . LYS A 1 72 ? 8.599 -5.582 -5.033 1.00 98.50 72 LYS A CA 1
ATOM 561 C C . LYS A 1 72 ? 8.447 -4.838 -3.702 1.00 98.50 72 LYS A C 1
ATOM 563 O O . LYS A 1 72 ? 7.859 -5.373 -2.762 1.00 98.50 72 LYS A O 1
ATOM 568 N N . LYS A 1 73 ? 8.973 -3.611 -3.592 1.00 98.19 73 LYS A N 1
ATOM 569 C CA . LYS A 1 73 ? 8.803 -2.771 -2.391 1.00 98.19 73 LYS A CA 1
ATOM 570 C C . LYS A 1 73 ? 7.350 -2.324 -2.208 1.00 98.19 73 LYS A C 1
ATOM 572 O O . LYS A 1 73 ? 6.868 -2.342 -1.077 1.00 98.19 73 LYS A O 1
ATOM 577 N N . LEU A 1 74 ? 6.661 -1.950 -3.286 1.00 97.94 74 LEU A N 1
ATOM 578 C CA . LEU A 1 74 ? 5.249 -1.561 -3.250 1.00 97.94 74 LEU A CA 1
ATOM 579 C C . LEU A 1 74 ? 4.355 -2.728 -2.828 1.00 97.94 74 LEU A C 1
ATOM 581 O O . LEU A 1 74 ? 3.604 -2.567 -1.874 1.00 97.94 74 LEU A O 1
ATOM 585 N N . ALA A 1 75 ? 4.536 -3.920 -3.400 1.00 98.19 75 ALA A N 1
ATOM 586 C CA . ALA A 1 75 ? 3.773 -5.110 -3.012 1.00 98.19 75 ALA A CA 1
ATOM 587 C C . ALA A 1 75 ? 3.908 -5.434 -1.509 1.00 98.19 75 ALA A C 1
ATOM 589 O O . ALA A 1 75 ? 2.926 -5.722 -0.825 1.00 98.19 75 ALA A O 1
ATOM 590 N N . LYS A 1 76 ? 5.121 -5.309 -0.945 1.00 98.00 76 LYS A N 1
ATOM 591 C CA . LYS A 1 76 ? 5.340 -5.470 0.505 1.00 98.00 76 LYS A CA 1
ATOM 592 C C . LYS A 1 76 ? 4.600 -4.413 1.330 1.00 98.00 76 LYS A C 1
ATOM 594 O O . LYS A 1 76 ? 4.109 -4.719 2.413 1.00 98.00 76 LYS A O 1
ATOM 599 N N . ARG A 1 77 ? 4.545 -3.165 0.856 1.00 97.75 77 ARG A N 1
ATOM 600 C CA . ARG A 1 77 ? 3.812 -2.082 1.531 1.00 97.75 77 ARG A CA 1
ATOM 601 C C . ARG A 1 77 ? 2.307 -2.311 1.466 1.00 97.75 77 ARG A C 1
ATOM 603 O O . ARG A 1 77 ? 1.651 -2.173 2.489 1.00 97.75 77 ARG A O 1
ATOM 610 N N . GLU A 1 78 ? 1.779 -2.719 0.318 1.00 97.88 78 GLU A N 1
ATOM 611 C CA . GLU A 1 78 ? 0.362 -3.059 0.153 1.00 97.88 78 GLU A CA 1
ATOM 612 C C . GLU A 1 78 ? -0.055 -4.190 1.091 1.00 97.88 78 GLU A C 1
ATOM 614 O O . GLU A 1 78 ? -1.067 -4.073 1.780 1.00 97.88 78 GLU A O 1
ATOM 619 N N . GLN A 1 79 ? 0.770 -5.234 1.212 1.00 97.50 79 GLN A N 1
ATOM 620 C CA . GLN A 1 79 ? 0.528 -6.312 2.167 1.00 97.50 79 GLN A CA 1
ATOM 621 C C . GLN A 1 79 ? 0.483 -5.794 3.613 1.00 97.50 79 GLN A C 1
ATOM 623 O O . GLN A 1 79 ? -0.442 -6.132 4.349 1.00 97.50 79 GLN A O 1
ATOM 628 N N . LYS A 1 80 ? 1.434 -4.936 4.013 1.00 97.19 80 LYS A N 1
ATOM 629 C CA . LYS A 1 80 ? 1.451 -4.321 5.353 1.00 97.19 80 LYS A CA 1
ATOM 630 C C . LYS A 1 80 ? 0.229 -3.435 5.613 1.00 97.19 80 LYS A C 1
ATOM 632 O O . LYS A 1 80 ? -0.321 -3.445 6.711 1.00 97.19 80 LYS A O 1
ATOM 637 N N . VAL A 1 81 ? -0.206 -2.667 4.617 1.00 97.94 81 VAL A N 1
ATOM 638 C CA . VAL A 1 81 ? -1.407 -1.826 4.728 1.00 97.94 81 VAL A CA 1
ATOM 639 C C . VAL A 1 81 ? -2.658 -2.696 4.853 1.00 97.94 81 VAL A C 1
ATOM 641 O O . VAL A 1 81 ? -3.524 -2.404 5.676 1.00 97.94 81 VAL A O 1
ATOM 644 N N . ALA A 1 82 ? -2.744 -3.795 4.100 1.00 97.38 82 ALA A N 1
ATOM 645 C CA . ALA A 1 82 ? -3.854 -4.736 4.195 1.00 97.38 82 ALA A CA 1
ATOM 646 C C . ALA A 1 82 ? -3.937 -5.393 5.584 1.00 97.38 82 ALA A C 1
ATOM 648 O O . ALA A 1 82 ? -5.024 -5.454 6.165 1.00 97.38 82 ALA A O 1
ATOM 649 N N . THR A 1 83 ? -2.805 -5.826 6.152 1.00 97.50 83 THR A N 1
ATOM 650 C CA . THR A 1 83 ? -2.770 -6.390 7.512 1.00 97.50 83 THR A CA 1
ATOM 651 C C . THR A 1 83 ? -3.142 -5.346 8.563 1.00 97.50 83 THR A C 1
ATOM 653 O O . THR A 1 83 ? -3.998 -5.618 9.402 1.00 97.50 83 THR A O 1
ATOM 656 N N . ALA A 1 84 ? -2.598 -4.128 8.469 1.00 96.44 84 ALA A N 1
ATOM 657 C CA . ALA A 1 84 ? -2.926 -3.037 9.389 1.00 96.44 84 ALA A CA 1
ATOM 658 C C . ALA A 1 84 ? -4.419 -2.668 9.341 1.00 96.44 84 ALA A C 1
ATOM 660 O O . ALA A 1 84 ? -5.048 -2.469 10.379 1.00 96.44 84 ALA A O 1
ATOM 661 N N . LYS A 1 85 ? -5.025 -2.641 8.146 1.00 97.56 85 LYS A N 1
ATOM 662 C CA . LYS A 1 85 ? -6.466 -2.403 7.982 1.00 97.56 85 LYS A CA 1
ATOM 663 C C . LYS A 1 85 ? -7.303 -3.502 8.641 1.00 97.56 85 LYS A C 1
ATOM 665 O O . LYS A 1 85 ? -8.297 -3.205 9.299 1.00 97.56 85 LYS A O 1
ATOM 670 N N . ALA A 1 86 ? -6.905 -4.765 8.494 1.00 96.38 86 ALA A N 1
ATOM 671 C CA . ALA A 1 86 ? -7.598 -5.880 9.134 1.00 96.38 86 ALA A CA 1
ATOM 672 C C . ALA A 1 86 ? -7.514 -5.807 10.669 1.00 96.38 86 ALA A C 1
ATOM 674 O O . ALA A 1 86 ? -8.503 -6.060 11.356 1.00 96.38 86 ALA A O 1
ATOM 675 N N . GLU A 1 87 ? -6.357 -5.434 11.217 1.00 96.62 87 GLU A N 1
ATOM 676 C CA . GLU A 1 87 ? -6.180 -5.225 12.658 1.00 96.62 87 GLU A CA 1
ATOM 677 C C . GLU A 1 87 ? -6.995 -4.041 13.182 1.00 96.62 87 GLU A C 1
ATOM 679 O O . GLU A 1 87 ? -7.648 -4.163 14.220 1.00 96.62 87 GLU A O 1
ATOM 684 N N . LEU A 1 88 ? -7.015 -2.923 12.450 1.00 96.31 88 LEU A N 1
ATOM 685 C CA . LEU A 1 88 ? -7.823 -1.754 12.792 1.00 96.31 88 LEU A CA 1
ATOM 686 C C . LEU A 1 88 ? -9.311 -2.118 12.869 1.00 96.31 88 LEU A C 1
ATOM 688 O O . LEU A 1 88 ? -9.969 -1.789 13.853 1.00 96.31 88 LEU A O 1
ATOM 692 N N . ASN A 1 89 ? -9.818 -2.867 11.887 1.00 96.50 89 ASN A N 1
ATOM 693 C CA . ASN A 1 89 ? -11.208 -3.321 11.877 1.00 96.50 89 ASN A CA 1
ATOM 694 C C . ASN A 1 89 ? -11.536 -4.193 13.100 1.00 96.50 89 ASN A C 1
ATOM 696 O O . ASN A 1 89 ? -12.569 -3.991 13.734 1.00 96.50 89 ASN A O 1
ATOM 700 N N . LYS A 1 90 ? -10.644 -5.118 13.484 1.00 95.75 90 LYS A N 1
ATOM 701 C CA . LYS A 1 90 ? -10.823 -5.940 14.698 1.00 95.75 90 LYS A CA 1
ATOM 702 C C . LYS A 1 90 ? -10.872 -5.086 15.966 1.00 95.75 90 LYS A C 1
ATOM 704 O O . LYS A 1 90 ? -11.694 -5.330 16.852 1.00 95.75 90 LYS A O 1
ATOM 709 N N . LYS A 1 91 ? -9.996 -4.079 16.067 1.00 94.50 91 LYS A N 1
ATOM 710 C CA . LYS A 1 91 ? -9.985 -3.142 17.200 1.00 94.50 91 LYS A CA 1
ATOM 711 C C . LYS A 1 91 ? -11.271 -2.319 17.244 1.00 94.50 91 LYS A C 1
ATOM 713 O O . LYS A 1 91 ? -11.862 -2.189 18.311 1.00 94.50 91 LYS A O 1
ATOM 718 N N . GLN A 1 92 ? -11.740 -1.834 16.098 1.00 96.06 92 GLN A N 1
ATOM 719 C CA . GLN A 1 92 ? -12.986 -1.078 15.994 1.00 96.06 92 GLN A CA 1
ATOM 720 C C . GLN A 1 92 ? -14.202 -1.917 16.402 1.00 96.06 92 GLN A C 1
ATOM 722 O O . GLN A 1 92 ? -15.046 -1.444 17.159 1.00 96.06 92 GLN A O 1
ATOM 727 N N . GLU A 1 93 ? -14.267 -3.178 15.974 1.00 95.25 93 GLU A N 1
ATOM 728 C CA . GLU A 1 93 ? -15.323 -4.100 16.397 1.00 95.25 93 GLU A CA 1
ATOM 729 C C . GLU A 1 93 ? -15.296 -4.336 17.915 1.00 95.25 93 GLU A C 1
ATOM 731 O O . GLU A 1 93 ? -16.333 -4.303 18.577 1.00 95.25 93 GLU A O 1
ATOM 736 N N . THR A 1 94 ? -14.102 -4.519 18.485 1.00 94.62 94 THR A N 1
ATOM 737 C CA . THR A 1 94 ? -13.926 -4.711 19.932 1.00 94.62 94 THR A CA 1
ATOM 738 C C . THR A 1 94 ? -14.368 -3.476 20.715 1.00 94.62 94 THR A C 1
ATOM 740 O O . THR A 1 94 ? -15.120 -3.602 21.678 1.00 94.62 94 THR A O 1
ATOM 743 N N . LEU A 1 95 ? -13.960 -2.280 20.280 1.00 94.19 95 LEU A N 1
ATOM 744 C CA . LEU A 1 95 ? -14.376 -1.018 20.895 1.00 94.19 95 LEU A CA 1
ATOM 745 C C . LEU A 1 95 ? -15.891 -0.814 20.812 1.00 94.19 95 LEU A C 1
ATOM 747 O O . LEU A 1 95 ? -16.495 -0.390 21.793 1.00 94.19 95 LEU A O 1
ATOM 751 N N . GLY A 1 96 ? -16.519 -1.171 19.687 1.00 93.50 96 GLY A N 1
ATOM 752 C CA . GLY A 1 96 ? -17.974 -1.116 19.543 1.00 93.50 96 GLY A CA 1
ATOM 753 C C . GLY A 1 96 ? -18.703 -1.994 20.566 1.00 93.50 96 GLY A C 1
ATOM 754 O O . GLY A 1 96 ? -19.669 -1.547 21.183 1.00 93.50 96 GLY A O 1
ATOM 755 N N . ARG A 1 97 ? -18.205 -3.216 20.804 1.00 93.56 97 ARG A N 1
ATOM 756 C CA . ARG A 1 97 ? -18.756 -4.122 21.827 1.00 93.56 97 ARG A CA 1
ATOM 757 C C . ARG A 1 97 ? -18.555 -3.576 23.241 1.00 93.56 97 ARG A C 1
ATOM 759 O O . ARG A 1 97 ? -19.515 -3.505 23.995 1.00 93.56 97 ARG A O 1
ATOM 766 N N . LEU A 1 98 ? -17.345 -3.116 23.570 1.00 93.88 98 LEU A N 1
ATOM 767 C CA . LEU A 1 98 ? -17.051 -2.525 24.881 1.00 93.88 98 LEU A CA 1
ATOM 768 C C . LEU A 1 98 ? -17.923 -1.299 25.168 1.00 93.88 98 LEU A C 1
ATOM 770 O O . LEU A 1 98 ? -18.420 -1.141 26.278 1.00 93.88 98 LEU A O 1
ATOM 774 N N . HIS A 1 99 ? -18.145 -0.445 24.168 1.00 92.94 99 HIS A N 1
ATOM 775 C CA . HIS A 1 99 ? -19.018 0.715 24.311 1.00 92.94 99 HIS A CA 1
ATOM 776 C C . HIS A 1 99 ? -20.470 0.311 24.609 1.00 92.94 99 HIS A C 1
ATOM 778 O O . HIS A 1 99 ? -21.117 0.914 25.470 1.00 92.94 99 HIS A O 1
ATOM 784 N N . ALA A 1 100 ? -20.978 -0.727 23.936 1.00 92.75 100 ALA A N 1
ATOM 785 C CA . ALA A 1 100 ? -22.304 -1.269 24.216 1.00 92.75 100 ALA A CA 1
ATOM 786 C C . ALA A 1 100 ? -22.394 -1.843 25.641 1.00 92.75 100 ALA A C 1
ATOM 788 O O . ALA A 1 100 ? -23.343 -1.527 26.358 1.00 92.75 100 ALA A O 1
ATOM 789 N N . ASP A 1 101 ? -21.387 -2.605 26.077 1.00 93.75 101 ASP A N 1
ATOM 790 C CA . ASP A 1 101 ? -21.332 -3.192 27.421 1.00 93.75 101 ASP A CA 1
ATOM 791 C C . ASP A 1 101 ? -21.300 -2.109 28.515 1.00 93.75 101 ASP A C 1
ATOM 793 O O . ASP A 1 101 ? -22.068 -2.171 29.477 1.00 93.75 101 ASP A O 1
ATOM 797 N N . ILE A 1 102 ? -20.471 -1.071 28.350 1.00 93.19 102 ILE A N 1
ATOM 798 C CA . ILE A 1 102 ? -20.398 0.067 29.284 1.00 93.19 102 ILE A CA 1
ATOM 799 C C . ILE A 1 102 ? -21.738 0.805 29.340 1.00 93.19 102 ILE A C 1
ATOM 801 O O . ILE A 1 102 ? -22.218 1.129 30.425 1.00 93.19 102 ILE A O 1
ATOM 805 N N . SER A 1 103 ? -22.375 1.035 28.190 1.00 92.62 103 SER A N 1
ATOM 806 C CA . SER A 1 103 ? -23.685 1.694 28.131 1.00 92.62 103 SER A CA 1
ATOM 807 C C . SER A 1 103 ? -24.756 0.889 28.874 1.00 92.62 103 SER A C 1
ATOM 809 O O . SER A 1 103 ? -25.578 1.453 29.595 1.00 92.62 103 SER A O 1
ATOM 811 N N . GLN A 1 104 ? -24.731 -0.443 28.755 1.00 94.12 104 GLN A N 1
ATOM 812 C CA . GLN A 1 104 ? -25.633 -1.319 29.504 1.00 94.12 104 GLN A CA 1
ATOM 813 C C . GLN A 1 104 ? -25.376 -1.246 31.012 1.00 94.12 104 GLN A C 1
ATOM 815 O O . GLN A 1 104 ? -26.325 -1.094 31.780 1.00 94.12 104 GLN A O 1
ATOM 820 N N . GLN A 1 105 ? -24.115 -1.312 31.444 1.00 93.88 105 GLN A N 1
ATOM 821 C CA . GLN A 1 105 ? -23.757 -1.189 32.860 1.00 93.88 105 GLN A CA 1
ATOM 822 C C . GLN A 1 105 ? -24.170 0.166 33.436 1.00 93.88 105 GLN A C 1
ATOM 824 O O . GLN A 1 105 ? -24.731 0.224 34.529 1.00 93.88 105 GLN A O 1
ATOM 829 N N . TYR A 1 106 ? -23.957 1.245 32.683 1.00 94.62 106 TYR A N 1
ATOM 830 C CA . TYR A 1 106 ? -24.398 2.579 33.069 1.00 94.62 106 TYR A CA 1
ATOM 831 C C . TYR A 1 106 ? -25.918 2.633 33.257 1.00 94.62 106 TYR A C 1
ATOM 833 O O . TYR A 1 106 ? -26.386 3.090 34.296 1.00 94.62 106 TYR A O 1
ATOM 841 N N . ASN A 1 107 ? -26.695 2.077 32.323 1.00 92.44 107 ASN A N 1
ATOM 842 C CA . ASN A 1 107 ? -28.152 2.006 32.456 1.00 92.44 107 ASN A CA 1
ATOM 843 C C . ASN A 1 107 ? -28.591 1.204 33.692 1.00 92.44 107 ASN A C 1
ATOM 845 O O . ASN A 1 107 ? -29.525 1.601 34.386 1.00 92.44 107 ASN A O 1
ATOM 849 N N . VAL A 1 108 ? -27.914 0.093 34.002 1.00 93.50 108 VAL A N 1
ATOM 850 C CA . VAL A 1 108 ? -28.183 -0.680 35.226 1.00 93.50 108 VAL A CA 1
ATOM 851 C C . VAL A 1 108 ? -27.923 0.167 36.471 1.00 93.50 108 VAL A C 1
ATOM 853 O O . VAL A 1 108 ? -28.752 0.173 37.377 1.00 93.50 108 VAL A O 1
ATOM 856 N N . LEU A 1 109 ? -26.813 0.907 36.511 1.00 92.25 109 LEU A N 1
ATOM 857 C CA . LEU A 1 109 ? -26.471 1.775 37.639 1.00 92.25 109 LEU A CA 1
ATOM 858 C C . LEU A 1 109 ? -27.471 2.920 37.809 1.00 92.25 109 LEU A C 1
ATOM 860 O O . LEU A 1 109 ? -27.930 3.154 38.924 1.00 92.25 109 LEU A O 1
ATOM 864 N N . VAL A 1 110 ? -27.856 3.583 36.716 1.00 93.75 110 VAL A N 1
ATOM 865 C CA . VAL A 1 110 ? -28.862 4.656 36.728 1.00 93.75 110 VAL A CA 1
ATOM 866 C C . VAL A 1 110 ? -30.202 4.148 37.259 1.00 93.75 110 VAL A C 1
ATOM 868 O O . VAL A 1 110 ? -30.847 4.838 38.042 1.00 93.75 110 VAL A O 1
ATOM 871 N N . ASN A 1 111 ? -30.602 2.927 36.902 1.00 91.62 111 ASN A N 1
ATOM 872 C CA . ASN A 1 111 ? -31.854 2.342 37.384 1.00 91.62 111 ASN A CA 1
ATOM 873 C C . ASN A 1 111 ? -31.761 1.829 38.833 1.00 91.62 111 ASN A C 1
ATOM 875 O O . ASN A 1 111 ? -32.751 1.855 39.563 1.00 91.62 111 ASN A O 1
ATOM 879 N N . ALA A 1 112 ? -30.592 1.349 39.264 1.00 90.00 112 ALA A N 1
ATOM 880 C CA . ALA A 1 112 ? -30.393 0.804 40.606 1.00 90.00 112 ALA A CA 1
ATOM 881 C C . ALA A 1 112 ? -30.152 1.885 41.673 1.00 90.00 112 ALA A C 1
ATOM 883 O O . ALA A 1 112 ? -30.513 1.680 42.834 1.00 90.00 112 ALA A O 1
ATOM 884 N N . ALA A 1 113 ? -29.558 3.024 41.302 1.00 91.62 113 ALA A N 1
ATOM 885 C CA . ALA A 1 113 ? -29.194 4.082 42.242 1.00 91.62 113 ALA A CA 1
ATOM 886 C C . ALA A 1 113 ? -30.400 4.662 43.016 1.00 91.62 113 ALA A C 1
ATOM 888 O O . ALA A 1 113 ? -30.334 4.669 44.246 1.00 91.62 113 ALA A O 1
ATOM 889 N N . PRO A 1 114 ? -31.537 5.025 42.383 1.00 92.69 114 PRO A N 1
ATOM 890 C CA . PRO A 1 114 ? -32.700 5.544 43.108 1.00 92.69 114 PRO A CA 1
ATOM 891 C C . PRO A 1 114 ? -33.288 4.526 44.091 1.00 92.69 114 PRO A C 1
ATOM 893 O O . PRO A 1 114 ? -33.658 4.864 45.214 1.00 92.69 114 PRO A O 1
ATOM 896 N N . ALA A 1 115 ? -33.330 3.247 43.701 1.00 91.12 115 ALA A N 1
ATOM 897 C CA . ALA A 1 115 ? -33.831 2.180 44.564 1.00 91.12 115 ALA A CA 1
ATOM 898 C C . ALA A 1 115 ? -32.937 1.970 45.799 1.00 91.12 115 ALA A C 1
ATOM 900 O O . ALA A 1 115 ? -33.438 1.687 46.889 1.00 91.12 115 ALA A O 1
ATOM 901 N N . LEU A 1 116 ? -31.617 2.113 45.647 1.00 90.31 116 LEU A N 1
ATOM 902 C CA . LEU A 1 116 ? -30.673 2.069 46.765 1.00 90.31 116 LEU A CA 1
ATOM 903 C C . LEU A 1 116 ? -30.812 3.289 47.681 1.00 90.31 116 LEU A C 1
ATOM 905 O O . LEU A 1 116 ? -30.814 3.125 48.901 1.00 90.31 116 LEU A O 1
ATOM 909 N N . GLU A 1 117 ? -30.967 4.488 47.118 1.00 91.94 117 GLU A N 1
ATOM 910 C CA . GLU A 1 117 ? -31.202 5.709 47.895 1.00 91.94 117 GLU A CA 1
ATOM 911 C C . GLU A 1 117 ? -32.476 5.607 48.733 1.00 91.94 117 GLU A C 1
ATOM 913 O O . GLU A 1 117 ? -32.448 5.906 49.929 1.00 91.94 117 GLU A O 1
ATOM 918 N N . GLN A 1 118 ? -33.562 5.103 48.146 1.00 92.75 118 GLN A N 1
ATOM 919 C CA . GLN A 1 118 ? -34.826 4.931 48.852 1.00 92.75 118 GLN A CA 1
ATOM 920 C C . GLN A 1 118 ? -34.717 3.906 49.986 1.00 92.75 118 GLN A C 1
ATOM 922 O O . GLN A 1 118 ? -35.101 4.200 51.114 1.00 92.75 118 GLN A O 1
ATOM 927 N N . ARG A 1 119 ? -34.072 2.756 49.746 1.00 91.50 119 ARG A N 1
ATOM 928 C CA . ARG A 1 119 ? -33.804 1.767 50.808 1.00 91.50 119 ARG A CA 1
ATOM 929 C C . ARG A 1 119 ? -32.964 2.342 51.948 1.00 91.50 119 ARG A C 1
ATOM 931 O O . ARG A 1 119 ? -33.191 2.002 53.107 1.00 91.50 119 ARG A O 1
ATOM 938 N N . MET A 1 120 ? -31.995 3.206 51.644 1.00 92.44 120 MET A N 1
ATOM 939 C CA . MET A 1 120 ? -31.206 3.882 52.677 1.00 92.44 120 MET A CA 1
ATOM 940 C C . MET A 1 120 ? -32.021 4.928 53.443 1.00 92.44 120 MET A C 1
ATOM 942 O O . MET A 1 120 ? -31.829 5.069 54.651 1.00 92.44 120 MET A O 1
ATOM 946 N N . ALA A 1 121 ? -32.928 5.647 52.781 1.00 93.44 121 ALA A N 1
ATOM 947 C CA . ALA A 1 121 ? -33.853 6.560 53.446 1.00 93.44 121 ALA A CA 1
ATOM 948 C C . ALA A 1 121 ? -34.789 5.805 54.406 1.00 93.44 121 ALA A C 1
ATOM 950 O O . ALA A 1 121 ? -34.894 6.186 55.573 1.00 93.44 121 ALA A O 1
ATOM 951 N N . ASP A 1 122 ? -35.368 4.689 53.959 1.00 93.00 122 ASP A N 1
ATOM 952 C CA . ASP A 1 122 ? -36.237 3.836 54.776 1.00 93.00 122 ASP A CA 1
ATOM 953 C C . ASP A 1 122 ? -35.489 3.272 55.992 1.00 93.00 122 ASP A C 1
ATOM 955 O O . ASP A 1 122 ? -35.979 3.341 57.120 1.00 93.00 122 ASP A O 1
ATOM 959 N N . ALA A 1 123 ? -34.260 2.780 55.795 1.00 92.19 123 ALA A N 1
ATOM 960 C CA . ALA A 1 123 ? -33.424 2.274 56.883 1.00 92.19 123 ALA A CA 1
ATOM 961 C C . ALA A 1 123 ? -33.086 3.365 57.917 1.00 92.19 123 ALA A C 1
ATOM 963 O O . ALA A 1 123 ? -33.120 3.112 59.123 1.00 92.19 123 ALA A O 1
ATOM 964 N N . ARG A 1 124 ? -32.796 4.597 57.471 1.00 92.88 124 ARG A N 1
ATOM 965 C CA . ARG A 1 124 ? -32.577 5.743 58.373 1.00 92.88 124 ARG A CA 1
ATOM 966 C C . ARG A 1 124 ? -33.839 6.091 59.153 1.00 92.88 124 ARG A C 1
ATOM 968 O O . ARG A 1 124 ? -33.745 6.368 60.347 1.00 92.88 124 ARG A O 1
ATOM 975 N N . HIS A 1 125 ? -35.000 6.056 58.502 1.00 94.00 125 HIS A N 1
ATOM 976 C CA . HIS A 1 125 ? -36.275 6.317 59.161 1.00 94.00 125 HIS A CA 1
ATOM 977 C C . HIS A 1 125 ? -36.575 5.263 60.235 1.00 94.00 125 HIS A C 1
ATOM 979 O O . HIS A 1 125 ? -36.842 5.618 61.381 1.00 94.00 125 HIS A O 1
ATOM 985 N N . GLN A 1 126 ? -36.418 3.975 59.919 1.00 93.62 126 GLN A N 1
ATOM 986 C CA . GLN A 1 126 ? -36.578 2.886 60.890 1.00 93.62 126 GLN A CA 1
ATOM 987 C C . GLN A 1 126 ? -35.617 3.022 62.080 1.00 93.62 126 GLN A C 1
ATOM 989 O O . GLN A 1 126 ? -36.025 2.851 63.229 1.00 93.62 126 GLN A O 1
ATOM 994 N N . ALA A 1 127 ? -34.354 3.380 61.830 1.00 92.19 127 ALA A N 1
ATOM 995 C CA . ALA A 1 127 ? -33.379 3.614 62.893 1.00 92.19 127 ALA A CA 1
ATOM 996 C C . ALA A 1 127 ? -33.770 4.794 63.803 1.00 92.19 127 ALA A C 1
ATOM 998 O O . ALA A 1 127 ? -33.603 4.705 65.021 1.00 92.19 127 ALA A O 1
ATOM 999 N N . ALA A 1 128 ? -34.316 5.877 63.239 1.00 93.38 128 ALA A N 1
ATOM 1000 C CA . ALA A 1 128 ? -34.817 7.012 64.012 1.00 93.38 128 ALA A CA 1
ATOM 1001 C C . ALA A 1 128 ? -36.009 6.613 64.897 1.00 93.38 128 ALA A C 1
ATOM 1003 O O . ALA A 1 128 ? -35.992 6.889 66.095 1.00 93.38 128 ALA A O 1
ATOM 1004 N N . VAL A 1 129 ? -36.974 5.873 64.341 1.00 95.62 129 VAL A N 1
ATOM 1005 C CA . VAL A 1 129 ? -38.141 5.365 65.082 1.00 95.62 129 VAL A CA 1
ATOM 1006 C C . VAL A 1 129 ? -37.718 4.455 66.239 1.00 95.62 129 VAL A C 1
ATOM 1008 O O . VAL A 1 129 ? -38.178 4.631 67.366 1.00 95.62 129 VAL A O 1
ATOM 1011 N N . MET A 1 130 ? -36.794 3.514 66.011 1.00 94.06 130 MET A N 1
ATOM 1012 C CA . MET A 1 130 ? -36.281 2.656 67.089 1.00 94.06 130 MET A CA 1
ATOM 1013 C C . MET A 1 130 ? -35.565 3.458 68.179 1.00 94.06 130 MET A C 1
ATOM 1015 O O . MET A 1 130 ? -35.695 3.149 69.363 1.00 94.06 130 MET A O 1
ATOM 1019 N N . ARG A 1 131 ? -34.813 4.498 67.799 1.00 93.25 131 ARG A N 1
ATOM 1020 C CA . ARG A 1 131 ? -34.130 5.371 68.759 1.00 93.25 131 ARG A CA 1
ATOM 1021 C C . ARG A 1 131 ? -35.126 6.133 69.629 1.00 93.25 131 ARG A C 1
ATOM 1023 O O . ARG A 1 131 ? -34.923 6.203 70.838 1.00 93.25 131 ARG A O 1
ATOM 1030 N N . GLU A 1 132 ? -36.192 6.671 69.044 1.00 91.38 132 GLU A N 1
ATOM 1031 C CA . GLU A 1 132 ? -37.264 7.332 69.797 1.00 91.38 132 GLU A CA 1
ATOM 1032 C C . GLU A 1 132 ? -37.975 6.362 70.745 1.00 91.38 132 GLU A C 1
ATOM 1034 O O . GLU A 1 132 ? -38.155 6.686 71.918 1.00 91.38 132 GLU A O 1
ATOM 1039 N N . ALA A 1 133 ? -38.292 5.146 70.288 1.00 90.44 133 ALA A N 1
ATOM 1040 C CA . ALA A 1 133 ? -38.906 4.119 71.128 1.00 90.44 133 ALA A CA 1
ATOM 1041 C C . ALA A 1 133 ? -38.024 3.742 72.334 1.00 90.44 133 ALA A C 1
ATOM 1043 O O . ALA A 1 133 ? -38.518 3.612 73.455 1.00 90.44 133 ALA A O 1
ATOM 1044 N N . LEU A 1 134 ? -36.706 3.621 72.135 1.00 91.69 134 LEU A N 1
ATOM 1045 C CA . LEU A 1 134 ? -35.756 3.372 73.224 1.00 91.69 134 LEU A CA 1
ATOM 1046 C C . LEU A 1 134 ? -35.689 4.539 74.218 1.00 91.69 134 LEU A C 1
ATOM 1048 O O . LEU A 1 134 ? -35.628 4.307 75.425 1.00 91.69 134 LEU A O 1
ATOM 1052 N N . LEU A 1 135 ? -35.721 5.785 73.734 1.00 92.00 135 LEU A N 1
ATOM 1053 C CA . LEU A 1 135 ? -35.741 6.969 74.597 1.00 92.00 135 LEU A CA 1
ATOM 1054 C C . LEU A 1 135 ? -37.035 7.047 75.420 1.00 92.00 135 LEU A C 1
ATOM 1056 O O . LEU A 1 135 ? -36.971 7.299 76.621 1.00 92.00 135 LEU A O 1
ATOM 1060 N N . GLN A 1 136 ? -38.193 6.771 74.816 1.00 88.88 136 GLN A N 1
ATOM 1061 C CA . GLN A 1 136 ? -39.473 6.710 75.532 1.00 88.88 136 GLN A CA 1
ATOM 1062 C C . GLN A 1 136 ? -39.473 5.597 76.591 1.00 88.88 136 GLN A C 1
ATOM 1064 O O . GLN A 1 136 ? -39.867 5.828 77.734 1.00 88.88 136 GLN A O 1
ATOM 1069 N N . ALA A 1 137 ? -38.955 4.407 76.266 1.00 84.19 137 ALA A N 1
ATOM 1070 C CA . ALA A 1 137 ? -38.830 3.312 77.228 1.00 84.19 137 ALA A CA 1
ATOM 1071 C C . ALA A 1 137 ? -37.939 3.683 78.432 1.00 84.19 137 ALA A C 1
ATOM 1073 O O . ALA A 1 137 ? -38.267 3.345 79.571 1.00 84.19 137 ALA A O 1
ATOM 1074 N N . GLN A 1 138 ? -36.850 4.430 78.211 1.00 81.56 138 GLN A N 1
ATOM 1075 C CA . GLN A 1 138 ? -36.018 4.955 79.302 1.00 81.56 138 GLN A CA 1
ATOM 1076 C C . GLN A 1 138 ? -36.759 5.986 80.168 1.00 81.56 138 GLN A C 1
ATOM 1078 O O . GLN A 1 138 ? -36.596 5.984 81.390 1.00 81.56 138 GLN A O 1
ATOM 1083 N N . GLN A 1 139 ? -37.606 6.834 79.577 1.00 79.69 139 GLN A N 1
ATOM 1084 C CA . GLN A 1 139 ? -38.408 7.813 80.322 1.00 79.69 139 GLN A CA 1
ATOM 1085 C C . GLN A 1 139 ? -39.459 7.140 81.215 1.00 79.69 139 GLN A C 1
ATOM 1087 O O . GLN A 1 139 ? -39.612 7.529 82.372 1.00 79.69 139 GLN A O 1
ATOM 1092 N N . HIS A 1 140 ? -40.127 6.086 80.733 1.00 71.19 140 HIS A N 1
ATOM 1093 C CA . HIS A 1 140 ? -41.099 5.328 81.533 1.00 71.19 140 HIS A CA 1
ATOM 1094 C C . HIS A 1 140 ? -40.459 4.548 82.695 1.00 71.19 140 HIS A C 1
ATOM 1096 O O . HIS A 1 140 ? -41.098 4.366 83.728 1.00 71.19 140 HIS A O 1
ATOM 1102 N N . MET A 1 141 ? -39.192 4.142 82.570 1.00 60.66 141 MET A N 1
ATOM 1103 C CA . MET A 1 141 ? -38.419 3.502 83.648 1.00 60.66 141 MET A CA 1
ATOM 1104 C C . MET A 1 141 ? -37.863 4.500 84.679 1.00 60.66 141 MET A C 1
ATOM 1106 O O . MET A 1 141 ? -37.454 4.095 85.764 1.00 60.66 141 MET A O 1
ATOM 1110 N N . SER A 1 142 ? -37.844 5.795 84.351 1.00 59.53 142 SER A N 1
ATOM 1111 C CA . SER A 1 142 ? -37.289 6.861 85.199 1.00 59.53 142 SER A CA 1
ATOM 1112 C C . SER A 1 142 ? -38.364 7.644 85.967 1.00 59.53 142 SER A C 1
ATOM 1114 O O . SER A 1 142 ? -38.053 8.642 86.619 1.00 59.53 142 SER A O 1
ATOM 1116 N N . ALA A 1 143 ? -39.631 7.218 85.902 1.00 46.97 143 ALA A N 1
ATOM 1117 C CA . ALA A 1 143 ? -40.712 7.834 86.664 1.00 46.97 143 ALA A CA 1
ATOM 1118 C C . ALA A 1 143 ? -40.544 7.536 88.173 1.00 46.97 143 ALA A C 1
ATOM 1120 O O . ALA A 1 143 ? -40.396 6.369 88.548 1.00 46.97 143 ALA A O 1
ATOM 1121 N N . PRO A 1 144 ? -40.559 8.553 89.057 1.00 45.72 144 PRO A N 1
ATOM 1122 C CA . PRO A 1 144 ? -40.337 8.355 90.484 1.00 45.72 144 PRO A CA 1
ATOM 1123 C C . PRO A 1 144 ? -41.455 7.501 91.088 1.00 45.72 144 PRO A C 1
ATOM 1125 O O . PRO A 1 144 ? -42.639 7.806 90.938 1.00 45.72 144 PRO A O 1
ATOM 1128 N N . ALA A 1 145 ? -41.064 6.443 91.801 1.00 46.41 145 ALA A N 1
ATOM 1129 C CA . ALA A 1 145 ? -41.959 5.670 92.647 1.00 46.41 145 ALA A CA 1
ATOM 1130 C C . ALA A 1 145 ? -42.658 6.616 93.636 1.00 46.41 145 ALA A C 1
ATOM 1132 O O . ALA A 1 145 ? -42.017 7.191 94.517 1.00 46.41 145 ALA A O 1
ATOM 1133 N N . GLN A 1 146 ? -43.972 6.792 93.486 1.00 48.31 146 GLN A N 1
ATOM 1134 C CA . GLN A 1 146 ? -44.770 7.437 94.521 1.00 48.31 146 GLN A CA 1
ATOM 1135 C C . GLN A 1 146 ? -44.812 6.536 95.765 1.00 48.31 146 GLN A C 1
ATOM 1137 O O . GLN A 1 146 ? -45.132 5.348 95.647 1.00 48.31 146 GLN A O 1
ATOM 1142 N N . PRO A 1 147 ? -44.526 7.071 96.963 1.00 48.16 147 PRO A N 1
ATOM 1143 C CA . PRO A 1 147 ? -44.687 6.327 98.197 1.00 48.16 147 PRO A CA 1
ATOM 1144 C C . PRO A 1 147 ? -46.150 6.385 98.667 1.00 48.16 147 PRO A C 1
ATOM 1146 O O . PRO A 1 147 ? -46.650 7.441 99.037 1.00 48.16 147 PRO A O 1
ATOM 1149 N N . GLY A 1 148 ? -46.801 5.219 98.729 1.00 48.53 148 GLY A N 1
ATOM 1150 C CA . GLY A 1 148 ? -47.808 4.913 99.754 1.00 48.53 148 GLY A CA 1
ATOM 1151 C C . GLY A 1 148 ? -49.295 5.042 99.391 1.00 48.53 148 GLY A C 1
ATOM 1152 O O . GLY A 1 148 ?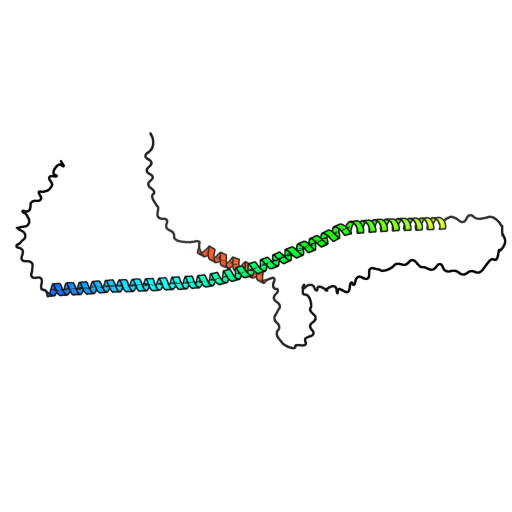 -49.869 6.120 99.419 1.00 48.53 148 GLY A O 1
ATOM 1153 N N . SER A 1 149 ? -49.963 3.901 99.206 1.00 44.00 149 SER A N 1
ATOM 1154 C CA . SER A 1 149 ? -51.101 3.411 100.020 1.00 44.00 149 SER A CA 1
ATOM 1155 C C . SER A 1 149 ? -51.496 2.037 99.450 1.00 44.00 149 SER A C 1
ATOM 1157 O O . SER A 1 149 ? -51.466 1.827 98.246 1.00 44.00 149 SER A O 1
ATOM 1159 N N . GLY A 1 150 ? -51.623 0.978 100.245 1.00 47.28 150 GLY A N 1
ATOM 1160 C CA . GLY A 1 150 ? -52.806 0.733 101.061 1.00 47.28 150 GLY A CA 1
ATOM 1161 C C . GLY A 1 150 ? -53.602 -0.424 100.441 1.00 47.28 150 GLY A C 1
ATOM 1162 O O . GLY A 1 150 ? -54.212 -0.270 99.396 1.00 47.28 150 GLY A O 1
ATOM 1163 N N . ALA A 1 151 ? -53.502 -1.593 101.076 1.00 50.62 151 ALA A N 1
ATOM 1164 C CA . ALA A 1 151 ? -54.275 -2.830 100.918 1.00 50.62 151 ALA A CA 1
ATOM 1165 C C . ALA A 1 151 ? -55.426 -2.887 99.883 1.00 50.62 151 ALA A C 1
ATOM 1167 O O . ALA A 1 151 ? -56.435 -2.213 100.040 1.00 50.62 151 ALA A O 1
ATOM 1168 N N . HIS A 1 152 ? -55.371 -3.868 98.969 1.00 45.81 152 HIS A N 1
ATOM 1169 C CA . HIS A 1 152 ? -56.478 -4.818 98.776 1.00 45.81 152 HIS A CA 1
ATOM 1170 C C . HIS A 1 152 ? -56.046 -6.049 97.962 1.00 45.81 152 HIS A C 1
ATOM 1172 O O . HIS A 1 152 ? -55.623 -5.965 96.814 1.00 45.81 152 HIS A O 1
ATOM 1178 N N . ARG A 1 153 ? -56.190 -7.220 98.588 1.00 52.34 153 ARG A N 1
ATOM 1179 C CA . ARG A 1 153 ? -56.126 -8.556 97.983 1.00 52.34 153 ARG A CA 1
ATOM 1180 C C . ARG A 1 153 ? -57.496 -8.889 97.375 1.00 52.34 153 ARG A C 1
ATOM 1182 O O . ARG A 1 153 ? -58.468 -8.869 98.129 1.00 52.34 153 ARG A O 1
ATOM 1189 N N . PRO A 1 154 ? -57.588 -9.292 96.096 1.00 58.62 154 PRO A N 1
ATOM 1190 C CA . PRO A 1 154 ? -58.684 -10.126 95.619 1.00 58.62 154 PRO A CA 1
ATOM 1191 C C . PRO A 1 154 ? -58.207 -11.565 95.328 1.00 58.62 154 PRO A C 1
ATOM 1193 O O . PRO A 1 154 ? -57.002 -11.834 95.285 1.00 58.62 154 PRO A O 1
ATOM 1196 N N . PRO A 1 155 ? -59.137 -12.530 95.226 1.00 60.84 155 PRO A N 1
ATOM 1197 C CA . PRO A 1 155 ? -58.822 -13.936 95.399 1.00 60.84 155 PRO A CA 1
ATOM 1198 C C . PRO A 1 155 ? -58.372 -14.639 94.116 1.00 60.84 155 PRO A C 1
ATOM 1200 O O . PRO A 1 155 ? -58.750 -14.318 92.992 1.00 60.84 155 PRO A O 1
ATOM 1203 N N . ARG A 1 156 ? -57.596 -15.683 94.387 1.00 50.09 156 ARG A N 1
ATOM 1204 C CA . ARG A 1 156 ? -57.172 -16.806 93.554 1.00 50.09 156 ARG A CA 1
ATOM 1205 C C . ARG A 1 156 ? -58.349 -17.395 92.757 1.00 50.09 156 ARG A C 1
ATOM 1207 O O . ARG A 1 156 ? -59.335 -17.820 93.355 1.00 50.09 156 ARG A O 1
ATOM 1214 N N . LYS A 1 157 ? -58.210 -17.487 91.430 1.00 54.00 157 LYS A N 1
ATOM 1215 C CA . LYS A 1 157 ? -58.950 -18.442 90.592 1.00 54.00 157 LYS A CA 1
ATOM 1216 C C . LYS A 1 157 ? -57.945 -19.296 89.829 1.00 54.00 157 LYS A C 1
ATOM 1218 O O . LYS A 1 157 ? -57.223 -18.805 88.970 1.00 54.00 157 LYS A O 1
ATOM 1223 N N . GLU A 1 158 ? -57.888 -20.560 90.223 1.00 50.19 158 GLU A N 1
ATOM 1224 C CA . GLU A 1 158 ? -57.266 -21.651 89.484 1.00 50.19 158 GLU A CA 1
ATOM 1225 C C . GLU A 1 158 ? -58.144 -21.992 88.278 1.00 50.19 158 GLU A C 1
ATOM 1227 O O . GLU A 1 158 ? -59.302 -22.328 88.472 1.00 50.19 158 GLU A O 1
ATOM 1232 N N . PHE A 1 159 ? -57.592 -21.902 87.072 1.00 44.44 159 PHE A N 1
ATOM 1233 C CA . PHE A 1 159 ? -57.957 -22.613 85.836 1.00 44.44 159 PHE A CA 1
ATOM 1234 C C . PHE A 1 159 ? -56.787 -22.339 84.876 1.00 44.44 159 PHE A C 1
ATOM 1236 O O . PHE A 1 159 ? -56.240 -21.244 84.898 1.00 44.44 159 PHE A O 1
ATOM 1243 N N . ALA A 1 160 ? -56.320 -23.185 83.977 1.00 43.19 160 ALA A N 1
ATOM 1244 C CA . ALA A 1 160 ? -56.396 -24.610 83.723 1.00 43.19 160 ALA A CA 1
ATOM 1245 C C . ALA A 1 160 ? -55.267 -24.852 82.696 1.00 43.19 160 ALA A C 1
ATOM 1247 O O . ALA A 1 160 ? -54.860 -23.936 81.980 1.00 43.19 160 ALA A O 1
ATOM 1248 N N . ALA A 1 161 ? -54.730 -26.065 82.658 1.00 50.16 161 ALA A N 1
ATOM 1249 C CA . ALA A 1 161 ? -53.709 -26.475 81.703 1.00 50.16 161 ALA A CA 1
ATOM 1250 C C . ALA A 1 161 ? -54.161 -26.320 80.234 1.00 50.16 161 ALA A C 1
ATOM 1252 O O . ALA A 1 161 ? -55.335 -26.493 79.915 1.00 50.16 161 ALA A O 1
ATOM 1253 N N . GLY A 1 162 ? -53.191 -26.067 79.351 1.00 42.09 162 GLY A N 1
ATOM 1254 C CA . GLY A 1 162 ? -53.323 -26.041 77.888 1.00 42.09 162 GLY A CA 1
ATOM 1255 C C . GLY A 1 162 ? -52.367 -24.984 77.324 1.00 42.09 162 GLY A C 1
ATOM 1256 O O . GLY A 1 162 ? -52.641 -23.801 77.430 1.00 42.09 162 GLY A O 1
ATOM 1257 N N . GLY A 1 163 ? -51.162 -25.285 76.840 1.00 47.88 163 GLY A N 1
ATOM 1258 C CA . GLY A 1 163 ? -50.836 -26.358 75.908 1.00 47.88 163 GLY A CA 1
ATOM 1259 C C . GLY A 1 163 ? -51.240 -25.915 74.501 1.00 47.88 163 GLY A C 1
ATOM 1260 O O . GLY A 1 163 ? -52.377 -26.137 74.110 1.00 47.88 163 GLY A O 1
ATOM 1261 N N . GLY A 1 164 ? -50.338 -25.263 73.760 1.00 42.59 164 GLY A N 1
ATOM 1262 C CA . GLY A 1 164 ? -50.610 -24.869 72.375 1.00 42.59 164 GLY A CA 1
ATOM 1263 C C . GLY A 1 164 ? -49.652 -23.816 71.829 1.00 42.59 164 GLY A C 1
ATOM 1264 O O . GLY A 1 164 ? -49.882 -22.622 71.974 1.00 42.59 164 GLY A O 1
ATOM 1265 N N . GLN A 1 165 ? -48.573 -24.277 71.199 1.00 54.47 165 GLN A N 1
ATOM 1266 C CA . GLN A 1 165 ? -47.679 -23.485 70.352 1.00 54.47 165 GLN A CA 1
ATOM 1267 C C . GLN A 1 165 ? -48.463 -22.775 69.230 1.00 54.47 165 GLN A C 1
ATOM 1269 O O . GLN A 1 165 ? -49.303 -23.421 68.601 1.00 54.47 165 GLN A O 1
ATOM 1274 N N . PRO A 1 166 ? -48.140 -21.526 68.854 1.00 51.25 166 PRO A N 1
ATOM 1275 C CA . PRO A 1 166 ? -48.434 -21.055 67.512 1.00 51.25 166 PRO A CA 1
ATOM 1276 C C . PRO A 1 166 ? -47.347 -21.565 66.561 1.00 51.25 166 PRO A C 1
ATOM 1278 O O . PRO A 1 166 ? -46.183 -21.166 66.625 1.00 51.25 166 PRO A O 1
ATOM 1281 N N . ALA A 1 167 ? -47.749 -22.489 65.691 1.00 44.81 167 ALA A N 1
ATOM 1282 C CA . ALA A 1 167 ? -46.965 -22.956 64.564 1.00 44.81 167 ALA A CA 1
ATOM 1283 C C . ALA A 1 167 ? -46.587 -21.778 63.655 1.00 44.81 167 ALA A C 1
ATOM 1285 O O . ALA A 1 167 ? -47.435 -21.109 63.067 1.00 44.81 167 ALA A O 1
ATOM 1286 N N . SER A 1 168 ? -45.284 -21.565 63.522 1.00 50.56 168 SER A N 1
ATOM 1287 C CA . SER A 1 168 ? -44.658 -20.809 62.451 1.00 50.56 168 SER A CA 1
ATOM 1288 C C . SER A 1 168 ? -44.863 -21.546 61.125 1.00 50.56 168 SER A C 1
ATOM 1290 O O . SER A 1 168 ? -44.041 -22.372 60.745 1.00 50.56 168 SER A O 1
ATOM 1292 N N . ASN A 1 169 ? -45.963 -21.250 60.435 1.00 52.72 169 ASN A N 1
ATOM 1293 C CA . ASN A 1 169 ? -46.176 -21.613 59.038 1.00 52.72 169 ASN A CA 1
ATOM 1294 C C . ASN A 1 169 ? -46.574 -20.351 58.272 1.00 52.72 169 ASN A C 1
ATOM 1296 O O . ASN A 1 169 ? -47.755 -20.055 58.101 1.00 52.72 169 ASN A O 1
ATOM 1300 N N . GLN A 1 170 ? -45.577 -19.613 57.790 1.00 44.12 170 GLN A N 1
ATOM 1301 C CA . GLN A 1 170 ? -45.763 -18.813 56.589 1.00 44.12 170 GLN A CA 1
ATOM 1302 C C . GLN A 1 170 ? -44.711 -19.249 55.581 1.00 44.12 170 GLN A C 1
ATOM 1304 O O . GLN A 1 170 ? -43.509 -19.063 55.755 1.00 44.12 170 GLN A O 1
ATOM 1309 N N . ALA A 1 171 ? -45.232 -19.943 54.577 1.00 43.75 171 ALA A N 1
ATOM 1310 C CA . ALA A 1 171 ? -44.538 -20.463 53.428 1.00 43.75 171 ALA A CA 1
ATOM 1311 C C . ALA A 1 171 ? -43.890 -19.312 52.650 1.00 43.75 171 ALA A C 1
ATOM 1313 O O . ALA A 1 171 ? -44.571 -18.521 52.002 1.00 43.75 171 ALA A O 1
ATOM 1314 N N . GLY A 1 172 ? -42.563 -19.234 52.711 1.00 41.16 172 GLY A N 1
ATOM 1315 C CA . GLY A 1 172 ? -41.780 -18.724 51.598 1.00 41.16 172 GLY A CA 1
ATOM 1316 C C . GLY A 1 172 ? -41.580 -19.884 50.636 1.00 41.16 172 GLY A C 1
ATOM 1317 O O . GLY A 1 172 ? -40.779 -20.767 50.923 1.00 41.16 172 GLY A O 1
ATOM 1318 N N . ASP A 1 173 ? -42.341 -19.906 49.546 1.00 40.94 173 ASP A N 1
ATOM 1319 C CA . ASP A 1 173 ? -42.115 -20.803 48.415 1.00 40.94 173 ASP A CA 1
ATOM 1320 C C . ASP A 1 173 ? -40.941 -20.248 47.579 1.00 40.94 173 ASP A C 1
ATOM 1322 O O . ASP A 1 173 ? -41.046 -19.144 47.031 1.00 40.94 173 ASP A O 1
ATOM 1326 N N . PRO A 1 174 ? -39.783 -20.932 47.514 1.00 53.62 174 PRO A N 1
ATOM 1327 C CA . PRO A 1 174 ? -38.613 -20.469 46.790 1.00 53.62 174 PRO A CA 1
ATOM 1328 C C . PRO A 1 174 ? -38.640 -20.966 45.338 1.00 53.62 174 PRO A C 1
ATOM 1330 O O . PRO A 1 174 ? -37.724 -21.653 44.886 1.00 53.62 174 PRO A O 1
ATOM 1333 N N . THR A 1 175 ? -39.631 -20.568 44.542 1.00 50.66 175 THR A N 1
ATOM 1334 C CA . THR A 1 175 ? -39.549 -20.695 43.074 1.00 50.66 175 THR A CA 1
ATOM 1335 C C . THR A 1 175 ? -38.706 -19.576 42.466 1.00 50.66 175 THR A C 1
ATOM 1337 O O . THR A 1 175 ? -39.156 -18.809 41.625 1.00 50.66 175 THR A O 1
ATOM 1340 N N . LEU A 1 176 ? -37.440 -19.506 42.876 1.00 51.00 176 LEU A N 1
ATOM 1341 C CA . LEU A 1 176 ? -36.345 -18.940 42.084 1.00 51.00 176 LEU A CA 1
ATOM 1342 C C . LEU A 1 176 ? -35.101 -19.832 42.225 1.00 51.00 176 LEU A C 1
ATOM 1344 O O . LEU A 1 176 ? -33.982 -19.365 42.417 1.00 51.00 176 LEU A O 1
ATOM 1348 N N . GLN A 1 177 ? -35.284 -21.146 42.063 1.00 49.72 177 GLN A N 1
ATOM 1349 C CA . GLN A 1 177 ? -34.219 -21.988 41.523 1.00 49.72 177 GLN A CA 1
ATOM 1350 C C . GLN A 1 177 ? -34.004 -21.610 40.054 1.00 49.72 177 GLN A C 1
ATOM 1352 O O . GLN A 1 177 ? -34.605 -22.163 39.135 1.00 49.72 177 GLN A O 1
ATOM 1357 N N . ARG A 1 178 ? -33.118 -20.640 39.833 1.00 51.97 178 ARG A N 1
ATOM 1358 C CA . ARG A 1 178 ? -32.358 -20.520 38.590 1.00 51.97 178 ARG A CA 1
ATOM 1359 C C . ARG A 1 178 ? -30.895 -20.833 38.904 1.00 51.97 178 ARG A C 1
ATOM 1361 O O . ARG A 1 178 ? -30.378 -20.350 39.912 1.00 51.97 178 ARG A O 1
ATOM 1368 N N . PRO A 1 179 ? -30.220 -21.647 38.082 1.00 49.03 179 PRO A N 1
ATOM 1369 C CA . PRO A 1 179 ? -28.903 -22.157 38.409 1.00 49.03 179 PRO A CA 1
ATOM 1370 C C . PRO A 1 179 ? -27.862 -21.064 38.166 1.00 49.03 179 PRO A C 1
ATOM 1372 O O . PRO A 1 179 ? -27.400 -20.873 37.044 1.00 49.03 179 PRO A O 1
ATOM 1375 N N . PHE A 1 180 ? -27.419 -20.382 39.220 1.00 45.56 180 PHE A N 1
ATOM 1376 C CA . PHE A 1 180 ? -26.113 -19.717 39.202 1.00 45.56 180 PHE A CA 1
ATOM 1377 C C . PHE A 1 180 ? -25.012 -20.767 39.420 1.00 45.56 180 PHE A C 1
ATOM 1379 O O . PHE A 1 180 ? -24.261 -20.734 40.384 1.00 45.56 180 PHE A O 1
ATOM 1386 N N . GLY A 1 181 ? -24.946 -21.734 38.502 1.00 44.69 181 GLY A N 1
ATOM 1387 C CA . GLY A 1 181 ? -23.834 -22.671 38.332 1.00 44.69 181 GLY A CA 1
ATOM 1388 C C . GLY A 1 181 ? -22.823 -22.173 37.295 1.00 44.69 181 GLY A C 1
ATOM 1389 O O . GLY A 1 181 ? -22.171 -22.972 36.632 1.00 44.69 181 GLY A O 1
ATOM 1390 N N . GLY A 1 182 ? -22.736 -20.857 37.093 1.00 42.53 182 GLY A N 1
ATOM 1391 C CA . GLY A 1 182 ? -21.732 -20.237 36.240 1.00 42.53 182 GLY A CA 1
ATOM 1392 C C . GLY A 1 182 ? -20.562 -19.793 37.097 1.00 42.53 182 GLY A C 1
ATOM 1393 O O . GLY A 1 182 ? -20.670 -18.800 37.809 1.00 42.53 182 GLY A O 1
ATOM 1394 N N . SER A 1 183 ? -19.453 -20.528 37.035 1.00 48.38 183 SER A N 1
ATOM 1395 C CA . SER A 1 183 ? -18.170 -20.086 37.574 1.00 48.38 183 SER A CA 1
ATOM 1396 C C . SER A 1 183 ? -17.889 -18.654 37.115 1.00 48.38 183 SER A C 1
ATOM 1398 O O . SER A 1 183 ? -17.758 -18.409 35.912 1.00 48.38 183 SER A O 1
ATOM 1400 N N . PHE A 1 184 ? -17.778 -17.715 38.052 1.00 43.00 184 PHE A N 1
ATOM 1401 C CA . PHE A 1 184 ? -17.185 -16.419 37.757 1.00 43.00 184 PHE A CA 1
ATOM 1402 C C . PHE A 1 184 ? -15.758 -16.666 37.245 1.00 43.00 184 PHE A C 1
ATOM 1404 O O . PHE A 1 184 ? -14.981 -17.326 37.940 1.00 43.00 184 PHE A O 1
ATOM 1411 N N . PRO A 1 185 ? -15.387 -16.199 36.040 1.00 53.34 185 PRO A N 1
ATOM 1412 C CA . PRO A 1 185 ? -13.996 -16.225 35.636 1.00 53.34 185 PRO A CA 1
ATOM 1413 C C . PRO A 1 185 ? -13.249 -15.227 36.521 1.00 53.34 185 PRO A C 1
ATOM 1415 O O . PRO A 1 185 ? -13.432 -14.017 36.404 1.00 53.34 185 PRO A O 1
ATOM 1418 N N . THR A 1 186 ? -12.417 -15.733 37.428 1.00 48.69 186 THR A N 1
ATOM 1419 C CA . THR A 1 186 ? -11.376 -14.931 38.066 1.00 48.69 186 THR A CA 1
ATOM 1420 C C . THR A 1 186 ? -10.463 -14.403 36.964 1.00 48.69 186 THR A C 1
ATOM 1422 O O . THR A 1 186 ? -9.735 -15.171 36.332 1.00 48.69 186 THR A O 1
ATOM 1425 N N . PHE A 1 187 ? -10.551 -13.105 36.695 1.00 40.25 187 PHE A N 1
ATOM 1426 C CA . PHE A 1 187 ? -9.558 -12.386 35.912 1.00 40.25 187 PHE A CA 1
ATOM 1427 C C . PHE A 1 187 ? -8.345 -12.157 36.813 1.00 40.25 187 PHE A C 1
ATOM 1429 O O . PHE A 1 187 ? -8.467 -11.510 37.851 1.00 40.25 187 PHE A O 1
ATOM 1436 N N . ASP A 1 188 ? -7.186 -12.691 36.432 1.00 52.31 188 ASP A N 1
ATOM 1437 C CA . ASP A 1 188 ? -5.936 -12.096 36.891 1.00 52.31 188 ASP A CA 1
ATOM 1438 C C . ASP A 1 188 ? -5.677 -10.803 36.094 1.00 52.31 188 ASP A C 1
ATOM 1440 O O . ASP A 1 188 ? -6.291 -10.560 35.045 1.00 52.31 188 ASP A O 1
ATOM 1444 N N . ALA A 1 189 ? -4.769 -9.966 36.593 1.00 50.97 189 ALA A N 1
ATOM 1445 C CA . ALA A 1 189 ? -4.425 -8.666 36.019 1.00 50.97 189 ALA A CA 1
ATOM 1446 C C . ALA A 1 189 ? -3.828 -8.714 34.587 1.00 50.97 189 ALA A C 1
ATOM 1448 O O . ALA A 1 189 ? -3.394 -7.683 34.083 1.00 50.97 189 ALA A O 1
ATOM 1449 N N . SER A 1 190 ? -3.812 -9.869 33.909 1.00 56.84 190 SER A N 1
ATOM 1450 C CA . SER A 1 190 ? -3.307 -10.052 32.540 1.00 56.84 190 SER A CA 1
ATOM 1451 C C . SER A 1 190 ? -4.384 -10.366 31.485 1.00 56.84 190 SER A C 1
ATOM 1453 O O . SER A 1 190 ? -4.067 -10.531 30.305 1.00 56.84 190 SER A O 1
ATOM 1455 N N . GLY A 1 191 ? -5.669 -10.444 31.855 1.00 46.78 191 GLY A N 1
ATOM 1456 C CA . GLY A 1 191 ? -6.768 -10.509 30.878 1.00 46.78 191 GLY A CA 1
ATOM 1457 C C . GLY A 1 191 ? -6.861 -11.794 30.036 1.00 46.78 191 GLY A C 1
ATOM 1458 O O . GLY A 1 191 ? -7.594 -11.817 29.043 1.00 46.78 191 GLY A O 1
ATOM 1459 N N . ARG A 1 192 ? -6.167 -12.886 30.393 1.00 51.34 192 ARG A N 1
ATOM 1460 C CA . ARG A 1 192 ? -6.243 -14.167 29.660 1.00 51.34 192 ARG A CA 1
ATOM 1461 C C . ARG A 1 192 ? -7.123 -15.204 30.360 1.00 51.34 192 ARG A C 1
ATOM 1463 O O . ARG A 1 192 ? -6.962 -15.508 31.534 1.00 51.34 192 ARG A O 1
ATOM 1470 N N . ARG A 1 193 ? -8.023 -15.831 29.589 1.00 49.75 193 ARG A N 1
ATOM 1471 C CA . ARG A 1 193 ? -8.804 -17.004 30.022 1.00 49.75 193 ARG A CA 1
ATOM 1472 C C . ARG A 1 193 ? -7.881 -18.212 30.217 1.00 49.75 193 ARG A C 1
ATOM 1474 O O . ARG A 1 193 ? -7.406 -18.789 29.239 1.00 49.75 193 ARG A O 1
ATOM 1481 N N . GLY A 1 194 ? -7.673 -18.622 31.467 1.00 42.88 194 GLY A N 1
ATOM 1482 C CA . GLY A 1 194 ? -6.963 -19.851 31.820 1.00 42.88 194 GLY A CA 1
ATOM 1483 C C . GLY A 1 194 ? -7.779 -21.099 31.473 1.00 42.88 194 GLY A C 1
ATOM 1484 O O . GLY A 1 194 ? -8.729 -21.449 32.168 1.00 42.88 194 GLY A O 1
ATOM 1485 N N . ARG A 1 195 ? -7.407 -21.795 30.393 1.00 51.16 195 ARG A N 1
ATOM 1486 C CA . ARG A 1 195 ? -7.877 -23.157 30.101 1.00 51.16 195 ARG A CA 1
ATOM 1487 C C . ARG A 1 195 ? -6.972 -24.131 30.855 1.00 51.16 195 ARG A C 1
ATOM 1489 O O . ARG A 1 195 ? -5.792 -24.248 30.537 1.00 51.16 195 ARG A O 1
ATOM 1496 N N . GLY A 1 196 ? -7.522 -24.815 31.855 1.00 48.59 196 GLY A N 1
ATOM 1497 C CA . GLY A 1 196 ? -6.824 -25.870 32.585 1.00 48.59 196 GLY A CA 1
ATOM 1498 C C . GLY A 1 196 ? -6.429 -27.017 31.654 1.00 48.59 196 GLY A C 1
ATOM 1499 O O . GLY A 1 196 ? -7.279 -27.782 31.210 1.00 48.59 196 GLY A O 1
ATOM 1500 N N . GLY A 1 197 ? -5.134 -27.131 31.373 1.00 43.34 197 GLY A N 1
ATOM 1501 C CA . GLY A 1 197 ? -4.523 -28.260 30.683 1.00 43.34 197 GLY A CA 1
ATOM 1502 C C . GLY A 1 197 ? -3.382 -28.800 31.532 1.00 43.34 197 GLY A C 1
ATOM 1503 O O . GLY A 1 197 ? -2.304 -28.214 31.577 1.00 43.34 197 GLY A O 1
ATOM 1504 N N . ARG A 1 198 ? -3.620 -29.912 32.236 1.00 52.25 198 ARG A N 1
ATOM 1505 C CA . ARG A 1 198 ? -2.556 -30.686 32.884 1.00 52.25 198 ARG A CA 1
ATOM 1506 C C . ARG A 1 198 ? -1.737 -31.360 31.785 1.00 52.25 198 ARG A C 1
ATOM 1508 O O . ARG A 1 198 ? -2.176 -32.353 31.218 1.00 52.25 198 ARG A O 1
ATOM 1515 N N . GLY A 1 199 ? -0.555 -30.830 31.505 1.00 43.53 199 GLY A N 1
ATOM 1516 C CA . GLY A 1 199 ? 0.435 -31.452 30.632 1.00 43.53 199 GLY A CA 1
ATOM 1517 C C . GLY A 1 199 ? 1.813 -31.287 31.247 1.00 43.53 199 GLY A C 1
ATOM 1518 O O . GLY A 1 199 ? 2.389 -30.207 31.202 1.00 43.53 199 GLY A O 1
ATOM 1519 N N . ARG A 1 200 ? 2.325 -32.351 31.873 1.00 51.12 200 ARG A N 1
ATOM 1520 C CA . ARG A 1 200 ? 3.720 -32.424 32.313 1.00 51.12 200 ARG A CA 1
ATOM 1521 C C . ARG A 1 200 ? 4.600 -32.467 31.063 1.00 51.12 200 ARG A C 1
ATOM 1523 O O . ARG A 1 200 ? 4.499 -33.412 30.290 1.00 51.12 200 ARG A O 1
ATOM 1530 N N . GLY A 1 201 ? 5.468 -31.477 30.897 1.00 42.38 201 GLY A N 1
ATOM 1531 C CA . GLY A 1 201 ? 6.466 -31.435 29.834 1.00 42.38 201 GLY A CA 1
ATOM 1532 C C . GLY A 1 201 ? 7.672 -30.624 30.286 1.00 42.38 201 GLY A C 1
ATOM 1533 O O . GLY A 1 201 ? 7.626 -29.402 30.321 1.00 42.38 201 GLY A O 1
ATOM 1534 N N . ARG A 1 202 ? 8.729 -31.331 30.691 1.00 50.75 202 ARG A N 1
ATOM 1535 C CA . ARG A 1 202 ? 10.081 -30.803 30.913 1.00 50.75 202 ARG A CA 1
ATOM 1536 C C . ARG A 1 202 ? 10.600 -30.125 29.639 1.00 50.75 202 ARG A C 1
ATOM 1538 O O . ARG A 1 202 ? 10.521 -30.739 28.581 1.00 50.75 202 ARG A O 1
ATOM 1545 N N . GLY A 1 203 ? 11.287 -28.993 29.793 1.00 41.91 203 GLY A N 1
ATOM 1546 C CA . GLY A 1 203 ? 12.406 -28.633 28.917 1.00 41.91 203 GLY A CA 1
ATOM 1547 C C . GLY A 1 203 ? 12.447 -27.183 28.438 1.00 41.91 203 GLY A C 1
ATOM 1548 O O . GLY A 1 203 ? 11.733 -26.835 27.513 1.00 41.91 203 GLY A O 1
ATOM 1549 N N . GLY A 1 204 ? 13.376 -26.411 29.013 1.00 46.28 204 GLY A N 1
ATOM 1550 C CA . GLY A 1 204 ? 14.316 -25.574 28.258 1.00 46.28 204 GLY A CA 1
ATOM 1551 C C . GLY A 1 204 ? 13.842 -24.227 27.702 1.00 46.28 204 GLY A C 1
ATOM 1552 O O . GLY A 1 204 ? 12.952 -24.162 26.867 1.00 46.28 204 GLY A O 1
ATOM 1553 N N . GLY A 1 205 ? 14.579 -23.173 28.065 1.00 40.78 205 GLY A N 1
ATOM 1554 C CA . GLY A 1 205 ? 14.679 -21.938 27.283 1.00 40.78 205 GLY A CA 1
ATOM 1555 C C . GLY A 1 205 ? 14.002 -20.736 27.927 1.00 40.78 205 GLY A C 1
ATOM 1556 O O . GLY A 1 205 ? 12.827 -20.478 27.691 1.00 40.78 205 GLY A O 1
ATOM 1557 N N . GLY A 1 206 ? 14.766 -19.980 28.716 1.00 45.12 206 GLY A N 1
ATOM 1558 C CA . GLY A 1 206 ? 14.393 -18.622 29.089 1.00 45.12 206 GLY A CA 1
ATOM 1559 C C . GLY A 1 206 ? 14.371 -17.739 27.844 1.00 45.12 206 GLY A C 1
ATOM 1560 O O . GLY A 1 206 ? 15.408 -17.511 27.229 1.00 45.12 206 GLY A O 1
ATOM 1561 N N . ALA A 1 207 ? 13.185 -17.267 27.481 1.00 45.47 207 ALA A N 1
ATOM 1562 C CA . ALA A 1 207 ? 12.998 -16.113 26.623 1.00 45.47 207 ALA A CA 1
ATOM 1563 C C . ALA A 1 207 ? 12.257 -15.076 27.466 1.00 45.47 207 ALA A C 1
ATOM 1565 O O . ALA A 1 207 ? 11.135 -15.318 27.917 1.00 45.47 207 ALA A O 1
ATOM 1566 N N . GLU A 1 208 ? 12.934 -13.963 27.740 1.00 43.28 208 GLU A N 1
ATOM 1567 C CA . GLU A 1 208 ? 12.335 -12.773 28.328 1.00 43.28 208 GLU A CA 1
ATOM 1568 C C . GLU A 1 208 ? 11.104 -12.369 27.511 1.00 43.28 208 GLU A C 1
ATOM 1570 O O . GLU A 1 208 ? 11.153 -12.207 26.290 1.00 43.28 208 GLU A O 1
ATOM 1575 N N . LEU A 1 209 ? 9.976 -12.249 28.204 1.00 45.47 209 LEU A N 1
ATOM 1576 C CA . LEU A 1 209 ? 8.721 -11.765 27.655 1.00 45.47 209 LEU A CA 1
ATOM 1577 C C . LEU A 1 209 ? 8.842 -10.253 27.450 1.00 45.47 209 LEU A C 1
ATOM 1579 O O . LEU A 1 209 ? 8.616 -9.475 28.373 1.00 45.47 209 LEU A O 1
ATOM 1583 N N . ALA A 1 210 ? 9.205 -9.849 26.235 1.00 50.06 210 ALA A N 1
ATOM 1584 C CA . ALA A 1 210 ? 9.041 -8.478 25.777 1.00 50.06 210 ALA A CA 1
ATOM 1585 C C . ALA A 1 210 ? 7.539 -8.148 25.686 1.00 50.06 210 ALA A C 1
ATOM 1587 O O . ALA A 1 210 ? 6.764 -8.858 25.039 1.00 50.06 210 ALA A O 1
ATOM 1588 N N . SER A 1 211 ? 7.128 -7.084 26.375 1.00 50.00 211 SER A N 1
ATOM 1589 C CA . SER A 1 211 ? 5.767 -6.546 26.337 1.00 50.00 211 SER A CA 1
ATOM 1590 C C . SER A 1 211 ? 5.395 -6.070 24.921 1.00 50.00 211 SER A C 1
ATOM 1592 O O . SER A 1 211 ? 6.148 -5.292 24.339 1.00 50.00 211 SER A O 1
ATOM 1594 N N . PRO A 1 212 ? 4.221 -6.447 24.378 1.00 56.16 212 PRO A N 1
ATOM 1595 C CA . PRO A 1 212 ? 3.812 -6.126 23.004 1.00 56.16 212 PRO A CA 1
ATOM 1596 C C . PRO A 1 212 ? 3.392 -4.661 22.775 1.00 56.16 212 PRO A C 1
ATOM 1598 O O . PRO A 1 212 ? 3.097 -4.282 21.643 1.00 56.16 212 PRO A O 1
ATOM 1601 N N . ASP A 1 213 ? 3.365 -3.827 23.818 1.00 53.59 213 ASP A N 1
ATOM 1602 C CA . ASP A 1 213 ? 2.961 -2.418 23.707 1.00 53.59 213 ASP A CA 1
ATOM 1603 C C . ASP A 1 213 ? 4.121 -1.480 23.317 1.00 53.59 213 ASP A C 1
ATOM 1605 O O . ASP A 1 213 ? 3.880 -0.370 22.851 1.00 53.59 213 ASP A O 1
ATOM 1609 N N . GLY A 1 214 ? 5.380 -1.930 23.426 1.00 53.06 214 GLY A N 1
ATOM 1610 C CA . GLY A 1 214 ? 6.559 -1.140 23.031 1.00 53.06 214 GLY A CA 1
ATOM 1611 C C . GLY A 1 214 ? 6.835 -1.115 21.521 1.00 53.06 214 GLY A C 1
ATOM 1612 O O . GLY A 1 214 ? 7.526 -0.223 21.028 1.00 53.06 214 GLY A O 1
ATOM 1613 N N . ASP A 1 215 ? 6.268 -2.059 20.766 1.00 56.25 215 ASP A N 1
ATOM 1614 C CA . ASP A 1 215 ? 6.587 -2.236 19.344 1.00 56.25 215 ASP A CA 1
ATOM 1615 C C . ASP A 1 215 ? 5.829 -1.266 18.427 1.00 56.25 215 ASP A C 1
ATOM 1617 O O . ASP A 1 215 ? 6.289 -0.963 17.324 1.00 56.25 215 ASP A O 1
ATOM 1621 N N . LEU A 1 216 ? 4.688 -0.726 18.872 1.00 66.12 216 LEU A N 1
ATOM 1622 C CA . LEU A 1 216 ? 3.924 0.246 18.083 1.00 66.12 216 LEU A CA 1
ATOM 1623 C C . LEU A 1 216 ? 4.590 1.625 18.083 1.00 66.12 216 LEU A C 1
ATOM 1625 O O . LEU A 1 216 ? 4.700 2.234 17.018 1.00 66.12 216 LEU A O 1
ATOM 1629 N N . ASP A 1 217 ? 5.107 2.085 19.222 1.00 64.50 217 ASP A N 1
ATOM 1630 C CA . ASP A 1 217 ? 5.846 3.352 19.290 1.00 64.50 217 ASP A CA 1
ATOM 1631 C C . ASP A 1 217 ? 7.200 3.260 18.579 1.00 64.50 217 ASP A C 1
ATOM 1633 O O . ASP A 1 217 ? 7.613 4.212 17.906 1.00 64.50 217 ASP A O 1
ATOM 1637 N N . ALA A 1 218 ? 7.854 2.095 18.619 1.00 68.25 218 ALA A N 1
ATOM 1638 C CA . ALA A 1 218 ? 9.056 1.834 17.834 1.00 68.25 218 ALA A CA 1
ATOM 1639 C C . ALA A 1 218 ? 8.763 1.825 16.321 1.00 68.25 218 ALA A C 1
ATOM 1641 O O . ALA A 1 218 ? 9.497 2.442 15.545 1.00 68.25 218 ALA A O 1
ATOM 1642 N N . ALA A 1 219 ? 7.660 1.204 15.886 1.00 68.44 219 ALA A N 1
ATOM 1643 C CA . ALA A 1 219 ? 7.257 1.173 14.480 1.00 68.44 219 ALA A CA 1
ATOM 1644 C C . ALA A 1 219 ? 6.822 2.553 13.950 1.00 68.44 219 ALA A C 1
ATOM 1646 O O . ALA A 1 219 ? 7.156 2.913 12.818 1.00 68.44 219 ALA A O 1
ATOM 1647 N N . VAL A 1 220 ? 6.117 3.352 14.759 1.00 77.19 220 VAL A N 1
ATOM 1648 C CA . VAL A 1 220 ? 5.727 4.730 14.410 1.00 77.19 220 VAL A CA 1
ATOM 1649 C C . VAL A 1 220 ? 6.946 5.657 14.381 1.00 77.19 220 VAL A C 1
ATOM 1651 O O . VAL A 1 220 ? 7.040 6.513 13.498 1.00 77.19 220 VAL A O 1
ATOM 1654 N N . SER A 1 221 ? 7.915 5.458 15.279 1.00 74.19 221 SER A N 1
ATOM 1655 C CA . SER A 1 221 ? 9.169 6.221 15.293 1.00 74.19 221 SER A CA 1
ATOM 1656 C C . SER A 1 221 ? 10.060 5.900 14.087 1.00 74.19 221 SER A C 1
ATOM 1658 O O . SER A 1 221 ? 10.571 6.827 13.459 1.00 74.19 221 SER A O 1
ATOM 1660 N N . LEU A 1 222 ? 10.160 4.626 13.684 1.00 73.94 222 LEU A N 1
ATOM 1661 C CA . LEU A 1 222 ? 10.856 4.201 12.457 1.00 73.94 222 LEU A CA 1
ATOM 1662 C C . LEU A 1 222 ? 10.208 4.765 11.182 1.00 73.94 222 LEU A C 1
ATOM 1664 O O . LEU A 1 222 ? 10.901 5.190 10.262 1.00 73.94 222 LEU A O 1
ATOM 1668 N N . LEU A 1 223 ? 8.874 4.832 11.132 1.00 70.81 223 LEU A N 1
ATOM 1669 C CA . LEU A 1 223 ? 8.158 5.437 10.002 1.00 70.81 223 LEU A CA 1
ATOM 1670 C C . LEU A 1 223 ? 8.320 6.965 9.935 1.00 70.81 223 LEU A C 1
ATOM 1672 O O . LEU A 1 223 ? 8.225 7.542 8.848 1.00 70.81 223 LEU A O 1
ATOM 1676 N N . ARG A 1 224 ? 8.553 7.642 11.068 1.00 74.81 224 ARG A N 1
ATOM 1677 C CA . ARG A 1 224 ? 8.855 9.083 11.093 1.00 74.81 224 ARG A CA 1
ATOM 1678 C C . ARG A 1 224 ? 10.294 9.383 10.680 1.00 74.81 224 ARG A C 1
ATOM 1680 O O . ARG A 1 224 ? 10.486 10.324 9.913 1.00 74.81 224 ARG A O 1
ATOM 1687 N N . SER A 1 225 ? 11.277 8.599 11.127 1.00 67.00 225 SER A N 1
ATOM 1688 C CA . SER A 1 225 ? 12.682 8.812 10.751 1.00 67.00 225 SER A CA 1
ATOM 1689 C C . SER A 1 225 ? 12.935 8.536 9.264 1.00 67.00 225 SER A C 1
ATOM 1691 O O . SER A 1 225 ? 13.569 9.352 8.602 1.00 67.00 225 SER A O 1
ATOM 1693 N N . GLU A 1 226 ? 12.345 7.480 8.690 1.00 65.12 226 GLU A N 1
ATOM 1694 C CA . GLU A 1 226 ? 12.508 7.172 7.256 1.00 65.12 226 GLU A CA 1
ATOM 1695 C C . GLU A 1 226 ? 11.854 8.214 6.324 1.00 65.12 226 GLU A C 1
ATOM 1697 O O . GLU A 1 226 ? 12.298 8.404 5.190 1.00 65.12 226 GLU A O 1
ATOM 1702 N N . ASN A 1 227 ? 10.809 8.915 6.779 1.00 58.03 227 ASN A N 1
ATOM 1703 C CA . ASN A 1 227 ? 10.196 9.998 6.002 1.00 58.03 227 ASN A CA 1
ATOM 1704 C C . ASN A 1 227 ? 10.980 11.315 6.101 1.00 58.03 227 ASN A C 1
ATOM 1706 O O . ASN A 1 227 ? 10.974 12.077 5.134 1.00 58.03 227 ASN A O 1
ATOM 1710 N N . ALA A 1 228 ? 11.678 11.568 7.215 1.00 60.19 228 ALA A N 1
ATOM 1711 C CA . ALA A 1 228 ? 12.520 12.753 7.379 1.00 60.19 228 ALA A CA 1
ATOM 1712 C C . ALA A 1 228 ? 13.700 12.754 6.386 1.00 60.19 228 ALA A C 1
ATOM 1714 O O . ALA A 1 228 ? 13.953 13.774 5.736 1.00 60.19 228 ALA A O 1
ATOM 1715 N N . ASP A 1 229 ? 14.328 11.592 6.168 1.00 55.56 229 ASP A N 1
ATOM 1716 C CA . ASP A 1 229 ? 15.410 11.419 5.187 1.00 55.56 229 ASP A CA 1
ATOM 1717 C C . ASP A 1 229 ? 14.928 11.595 3.735 1.00 55.56 229 ASP A C 1
ATOM 1719 O O . ASP A 1 229 ? 15.634 12.154 2.890 1.00 55.56 229 ASP A O 1
ATOM 1723 N N . ALA A 1 230 ? 13.687 11.196 3.431 1.00 57.03 230 ALA A N 1
ATOM 1724 C CA . ALA A 1 230 ? 13.096 11.380 2.104 1.00 57.03 230 ALA A CA 1
ATOM 1725 C C . ALA A 1 230 ? 12.764 12.853 1.788 1.00 57.03 230 ALA A C 1
ATOM 1727 O O . ALA A 1 230 ? 12.786 13.252 0.620 1.00 57.03 230 ALA A O 1
ATOM 1728 N N . THR A 1 231 ? 12.471 13.671 2.805 1.00 55.91 231 THR A N 1
ATOM 1729 C CA . THR A 1 231 ? 12.278 15.125 2.654 1.00 55.91 231 THR A CA 1
ATOM 1730 C C . THR A 1 231 ? 13.590 15.904 2.584 1.00 55.91 231 THR A C 1
ATOM 1732 O O . THR A 1 231 ? 13.663 16.864 1.817 1.00 55.91 231 THR A O 1
ATOM 1735 N N . ALA A 1 232 ? 14.641 15.468 3.287 1.00 55.44 232 ALA A N 1
ATOM 1736 C CA . ALA A 1 232 ? 15.967 16.088 3.212 1.00 55.44 232 ALA A CA 1
ATOM 1737 C C . ALA A 1 232 ? 16.608 15.922 1.819 1.00 55.44 232 ALA A C 1
ATOM 1739 O O . ALA A 1 232 ? 17.206 16.857 1.298 1.00 55.44 232 ALA A O 1
ATOM 1740 N N . ALA A 1 233 ? 16.377 14.789 1.144 1.00 55.12 233 ALA A N 1
ATOM 1741 C CA . ALA A 1 233 ? 16.859 14.551 -0.222 1.00 55.12 233 ALA A CA 1
ATOM 1742 C C . ALA A 1 233 ? 16.128 15.362 -1.320 1.00 55.12 233 ALA A C 1
ATOM 1744 O O . ALA A 1 233 ? 16.496 15.283 -2.491 1.00 55.12 233 ALA A O 1
ATOM 1745 N N . ARG A 1 234 ? 15.076 16.124 -0.976 1.00 56.12 234 ARG A N 1
ATOM 1746 C CA . ARG A 1 234 ? 14.333 16.988 -1.916 1.00 56.12 234 ARG A CA 1
ATOM 1747 C C . ARG A 1 234 ? 14.675 18.473 -1.797 1.00 56.12 234 ARG A C 1
ATOM 1749 O O . ARG A 1 234 ? 14.174 19.258 -2.599 1.00 56.12 234 ARG A O 1
ATOM 1756 N N . GLN A 1 235 ? 15.508 18.868 -0.837 1.00 53.59 235 GLN A N 1
ATOM 1757 C CA . GLN A 1 235 ? 15.914 20.258 -0.653 1.00 53.59 235 GLN A CA 1
ATOM 1758 C C . GLN A 1 235 ? 17.402 20.434 -0.992 1.00 53.59 235 GLN A C 1
ATOM 1760 O O . GLN A 1 235 ? 18.259 20.325 -0.124 1.00 53.59 235 GLN A O 1
ATOM 1765 N N . SER A 1 236 ? 17.648 20.817 -2.256 1.00 42.47 236 SER A N 1
ATOM 1766 C CA . SER A 1 236 ? 18.835 21.532 -2.775 1.00 42.47 236 SER A CA 1
ATOM 1767 C C . SER A 1 236 ? 20.006 20.702 -3.346 1.00 42.47 236 SER A C 1
ATOM 1769 O O . SER A 1 236 ? 20.309 19.646 -2.790 1.00 42.47 236 SER A O 1
ATOM 1771 N N . PRO A 1 237 ? 20.746 21.194 -4.375 1.00 58.41 237 PRO A N 1
ATOM 1772 C CA . PRO A 1 237 ? 20.551 22.401 -5.205 1.00 58.41 237 PRO A CA 1
ATOM 1773 C C . PRO A 1 237 ? 20.471 22.100 -6.719 1.00 58.41 237 PRO A C 1
ATOM 1775 O O . PRO A 1 237 ? 20.701 20.980 -7.158 1.00 58.41 237 PRO A O 1
ATOM 1778 N N . ASP A 1 238 ? 20.239 23.161 -7.495 1.00 50.22 238 ASP A N 1
ATOM 1779 C CA . ASP A 1 238 ? 20.548 23.307 -8.929 1.00 50.22 238 ASP A CA 1
ATOM 1780 C C . ASP A 1 238 ? 19.360 23.198 -9.902 1.00 50.22 238 ASP A C 1
ATOM 1782 O O . ASP A 1 238 ? 19.140 22.216 -10.606 1.00 50.22 238 ASP A O 1
ATOM 1786 N N . ALA A 1 239 ? 18.583 24.280 -9.955 1.00 47.62 239 ALA A N 1
ATOM 1787 C CA . ALA A 1 239 ? 17.759 24.597 -11.112 1.00 47.62 239 ALA A CA 1
ATOM 1788 C C . ALA A 1 239 ? 17.931 26.084 -11.430 1.00 47.62 239 ALA A C 1
ATOM 1790 O O . ALA A 1 239 ? 17.192 26.943 -10.944 1.00 47.62 239 ALA A O 1
ATOM 1791 N N . ALA A 1 240 ? 18.940 26.371 -12.251 1.00 50.31 240 ALA A N 1
ATOM 1792 C CA . ALA A 1 240 ? 18.988 27.573 -13.063 1.00 50.31 240 ALA A CA 1
ATOM 1793 C C . ALA A 1 240 ? 17.647 27.728 -13.803 1.00 50.31 240 ALA A C 1
ATOM 1795 O O . ALA A 1 240 ? 17.258 26.881 -14.608 1.00 50.31 240 ALA A O 1
ATOM 1796 N N . GLN A 1 241 ? 16.918 28.799 -13.498 1.00 51.03 241 GLN A N 1
ATOM 1797 C CA . GLN A 1 241 ? 15.714 29.173 -14.228 1.00 51.03 241 GLN A CA 1
ATOM 1798 C C . GLN A 1 241 ? 16.124 29.814 -15.564 1.00 51.03 241 GLN A C 1
ATOM 1800 O O . GLN A 1 241 ? 16.854 30.807 -15.543 1.00 51.03 241 GLN A O 1
ATOM 1805 N N . PRO A 1 242 ? 15.665 29.322 -16.729 1.00 51.09 242 PRO A N 1
ATOM 1806 C CA . PRO A 1 242 ? 15.751 30.105 -17.949 1.00 51.09 242 PRO A CA 1
ATOM 1807 C C . PRO A 1 242 ? 14.707 31.226 -17.888 1.00 51.09 242 PRO A C 1
ATOM 1809 O O . PRO A 1 242 ? 13.507 30.978 -17.764 1.00 51.09 242 PRO A O 1
ATOM 1812 N N . ALA A 1 243 ? 15.178 32.470 -17.971 1.00 49.12 243 ALA A N 1
ATOM 1813 C CA . ALA A 1 243 ? 14.345 33.649 -18.144 1.00 49.12 243 ALA A CA 1
ATOM 1814 C C . ALA A 1 243 ? 13.569 33.538 -19.467 1.00 49.12 243 ALA A C 1
ATOM 1816 O O . ALA A 1 243 ? 14.112 33.772 -20.546 1.00 49.12 243 ALA A O 1
ATOM 1817 N N . VAL A 1 244 ? 12.293 33.163 -19.391 1.00 54.41 24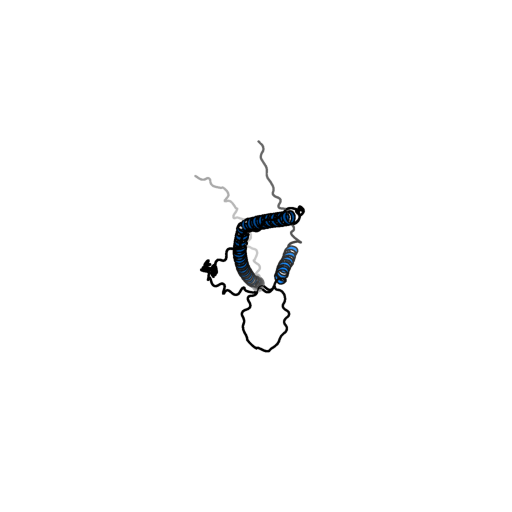4 VAL A N 1
ATOM 1818 C CA . VAL A 1 244 ? 11.377 33.235 -20.531 1.00 54.41 244 VAL A CA 1
ATOM 1819 C C . VAL A 1 244 ? 10.884 34.674 -20.622 1.00 54.41 244 VAL A C 1
ATOM 1821 O O . VAL A 1 244 ? 10.011 35.109 -19.875 1.00 54.41 244 VAL A O 1
ATOM 1824 N N . HIS A 1 245 ? 11.500 35.433 -21.522 1.00 50.84 245 HIS A N 1
ATOM 1825 C CA . HIS A 1 245 ? 11.070 36.769 -21.903 1.00 50.84 245 HIS A CA 1
ATOM 1826 C C . HIS A 1 245 ? 9.790 36.640 -22.743 1.00 50.84 245 HIS A C 1
ATOM 1828 O O . HIS A 1 245 ? 9.842 36.384 -23.944 1.00 50.84 245 HIS A O 1
ATOM 1834 N N . ILE A 1 246 ? 8.627 36.746 -22.097 1.00 53.53 246 ILE A N 1
ATOM 1835 C CA . ILE A 1 246 ? 7.339 36.856 -22.788 1.00 53.53 246 ILE A CA 1
ATOM 1836 C C . ILE A 1 246 ? 7.167 38.325 -23.179 1.00 53.53 246 ILE A C 1
ATOM 1838 O O . ILE A 1 246 ? 6.838 39.169 -22.348 1.00 53.53 246 ILE A O 1
ATOM 1842 N N . GLY A 1 247 ? 7.433 38.623 -24.451 1.00 48.50 247 GLY A N 1
ATOM 1843 C CA . GLY A 1 247 ? 7.078 39.890 -25.077 1.00 48.50 247 GLY A CA 1
ATOM 1844 C C . GLY A 1 247 ? 5.559 40.023 -25.155 1.00 48.50 247 GLY A C 1
ATOM 1845 O O . GLY A 1 247 ? 4.913 39.361 -25.964 1.00 48.50 247 GLY A O 1
ATOM 1846 N N . GLY A 1 248 ? 4.994 40.866 -24.294 1.00 51.00 248 GLY A N 1
ATOM 1847 C CA . GLY A 1 248 ? 3.613 41.317 -24.389 1.00 51.00 248 GLY A CA 1
ATOM 1848 C C . GLY A 1 248 ? 3.520 42.514 -25.329 1.00 51.00 248 GLY A C 1
ATOM 1849 O O . GLY A 1 248 ? 3.844 43.630 -24.935 1.00 51.00 248 GLY A O 1
ATOM 1850 N N . HIS A 1 249 ? 3.068 42.273 -26.560 1.00 54.09 249 HIS A N 1
ATOM 1851 C CA . HIS A 1 249 ? 2.440 43.294 -27.396 1.00 54.09 249 HIS A CA 1
ATOM 1852 C C . HIS A 1 249 ? 1.123 43.708 -26.728 1.00 54.09 249 HIS A C 1
ATOM 1854 O O . HIS A 1 249 ? 0.223 42.884 -26.570 1.00 54.09 249 HIS A O 1
ATOM 1860 N N . ALA A 1 250 ? 1.012 44.980 -26.362 1.00 54.59 250 ALA A N 1
ATOM 1861 C CA . ALA A 1 250 ? -0.253 45.629 -26.053 1.00 54.59 250 ALA A CA 1
ATOM 1862 C C . ALA A 1 250 ? -0.354 46.882 -26.929 1.00 54.59 250 ALA A C 1
ATOM 1864 O O . ALA A 1 250 ? -0.054 47.989 -26.493 1.00 54.59 250 ALA A O 1
ATOM 1865 N N . ASP A 1 251 ? -0.740 46.674 -28.187 1.00 59.06 251 ASP A N 1
ATOM 1866 C CA . ASP A 1 251 ? -1.387 47.709 -28.985 1.00 59.06 251 ASP A CA 1
ATOM 1867 C C . ASP A 1 251 ? -2.869 47.690 -28.621 1.00 59.06 251 ASP A C 1
ATOM 1869 O O . ASP A 1 251 ? -3.562 46.691 -28.828 1.00 59.06 251 ASP A O 1
ATOM 1873 N N . GLY A 1 252 ? -3.349 48.783 -28.039 1.00 59.12 252 GLY A N 1
ATOM 1874 C CA . GLY A 1 252 ? -4.760 48.926 -27.720 1.00 59.12 252 GLY A CA 1
ATOM 1875 C C . GLY A 1 252 ? -5.053 50.107 -26.813 1.00 59.12 252 GLY A C 1
ATOM 1876 O O . GLY A 1 252 ? -5.286 49.913 -25.626 1.00 59.12 252 GLY A O 1
ATOM 1877 N N . CYS A 1 253 ? -5.119 51.305 -27.392 1.00 48.47 253 CYS A N 1
ATOM 1878 C CA . CYS A 1 253 ? -6.044 52.339 -26.931 1.00 48.47 253 CYS A CA 1
ATOM 1879 C C . CYS A 1 253 ? -6.712 52.993 -28.155 1.00 48.47 253 CYS A C 1
ATOM 1881 O O . CYS A 1 253 ? -6.008 53.255 -29.134 1.00 48.47 253 CYS A O 1
ATOM 1883 N N . PRO A 1 254 ? -8.039 53.219 -28.117 1.00 65.31 254 PRO A N 1
ATOM 1884 C CA . PRO A 1 254 ? -8.729 54.121 -29.035 1.00 65.31 254 PRO A CA 1
ATOM 1885 C C . PRO A 1 254 ? -8.384 55.593 -28.769 1.00 65.31 254 PRO A C 1
ATOM 1887 O O . PRO A 1 254 ? -8.009 55.922 -27.618 1.00 65.31 254 PRO A O 1
#

Radius of gyration: 57.76 Å; chains: 1; bounding box: 103×86×176 Å

Sequence (254 aa):
MYPEHPLCRRPLRALDQAAAKPLPERDEGTRLKTRMQAALDAEARVNAGIASLNQERARLKQVQDQLDARAKKLAKREQKVATAKAELNKKQETLGRLHADISQQYNVLVNAAPALEQRMADARHQAAVMREALLQAQQHMSAPAQPGSGAHRPPRKEFAAGGGQPASNQAGDPTLQRPFGGSFPTFDASGRRGRGGRGRGRGGGGAELASPDGDLDAAVSLLRSENADATAARQSPDAAQPAVHIGGHADGCP

Secondary structure (DSSP, 8-state):
--PPP------TTSSSSSTTSPPP---HHHHHHHHHHHHHHHHHHHHHHHHHHHHHHHHHHHHHHHHHHHHHHHHHHHHHHHHHHHHHHHHHHHHHHHHHHHHHHHH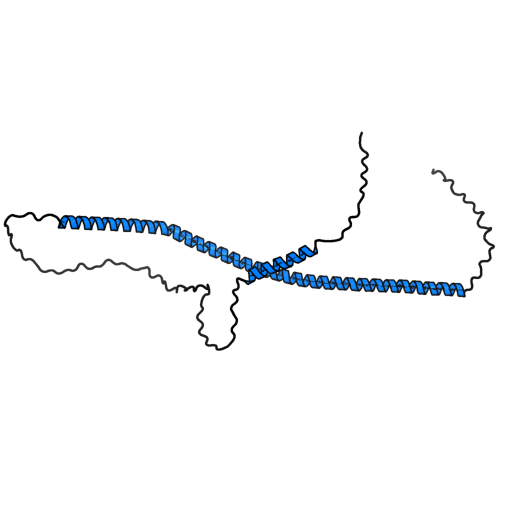HHHHHHHHHHHHHHHHHHHHHHHHHHHHHHHHHHTS---------------------------------------------TT---------------------TTHHHHHHHHHHHHHHHHHHHTTS----PPP------------

pLDDT: mean 71.32, std 21.93, range [40.25, 98.69]